Protein AF-A0A2E0TR59-F1 (afdb_monomer)

Foldseek 3Di:
DDLVLLLVLLQLLLVLLLCQLCVPPVVLDPDPVLNVLLSLQSSLQSNLVSSVVVVVLVVQLVVLVVPPPDSQLVSLLVVLLVQLVLQLVLLLLQQVDPVNVPDPCSNVVSNVRSNVSSVCSSVVRSVLVVDAQDDQPLLVVLQCLLSVLLNVLQPDFCVPRVSSLVVSNVSNSVSSSSSSSSPPPDDDDDDPVSSVVSNVSSNVSSVSSLVSLLVSLQVVSSLVSCLGGRSPSNVSSVPHDRPPPPPPPPD

Mean predicted aligned error: 6.28 Å

Structure (mmCIF, N/CA/C/O backbone):
data_AF-A0A2E0TR59-F1
#
_entry.id   AF-A0A2E0TR59-F1
#
loop_
_atom_site.group_PDB
_atom_site.id
_atom_site.type_symbol
_atom_site.label_atom_id
_atom_site.label_alt_id
_atom_site.label_comp_id
_atom_site.label_asym_id
_atom_site.label_entity_id
_atom_site.label_seq_id
_atom_site.pdbx_PDB_ins_code
_atom_site.Cartn_x
_atom_site.Cartn_y
_atom_site.Cartn_z
_atom_site.occupancy
_atom_site.B_iso_or_equiv
_atom_site.auth_seq_id
_atom_site.auth_comp_id
_atom_site.auth_asym_id
_atom_site.auth_atom_id
_atom_site.pdbx_PDB_model_num
ATOM 1 N N . MET A 1 1 ? 11.807 8.636 -14.969 1.00 63.59 1 MET A N 1
ATOM 2 C CA . MET A 1 1 ? 10.757 8.043 -14.118 1.00 63.59 1 MET A CA 1
ATOM 3 C C . MET A 1 1 ? 9.856 9.161 -13.657 1.00 63.59 1 MET A C 1
ATOM 5 O O . MET A 1 1 ? 10.360 10.106 -13.064 1.00 63.59 1 MET A O 1
ATOM 9 N N . ASP A 1 2 ? 8.587 9.073 -14.034 1.00 72.62 2 ASP A N 1
ATOM 10 C CA . ASP A 1 2 ? 7.551 10.063 -13.754 1.00 72.62 2 ASP A CA 1
ATOM 11 C C . ASP A 1 2 ? 7.018 9.865 -12.328 1.00 72.62 2 ASP A C 1
ATOM 13 O O . ASP A 1 2 ? 6.634 8.753 -11.967 1.00 72.62 2 ASP A O 1
ATOM 17 N N . LEU A 1 3 ? 7.052 10.918 -11.509 1.00 71.38 3 LEU A N 1
ATOM 18 C CA . LEU A 1 3 ? 6.545 10.890 -10.132 1.00 71.38 3 LEU A CA 1
ATOM 19 C C . LEU A 1 3 ? 5.042 11.166 -10.053 1.00 71.38 3 LEU A C 1
ATOM 21 O O . LEU A 1 3 ? 4.470 11.018 -8.986 1.00 71.38 3 LEU A O 1
ATOM 25 N N . ARG A 1 4 ? 4.369 11.493 -11.160 1.00 77.88 4 ARG A N 1
ATOM 26 C CA . ARG A 1 4 ? 2.904 11.636 -11.174 1.00 77.88 4 ARG A CA 1
ATOM 27 C C . ARG A 1 4 ? 2.182 10.326 -10.898 1.00 77.88 4 ARG A C 1
ATOM 29 O O . ARG A 1 4 ? 1.183 10.301 -10.197 1.00 77.88 4 ARG A O 1
ATOM 36 N N . ARG A 1 5 ? 2.715 9.224 -11.421 1.00 84.19 5 ARG A N 1
ATOM 37 C CA . ARG A 1 5 ? 2.124 7.884 -11.302 1.00 84.19 5 ARG A CA 1
ATOM 38 C C . ARG A 1 5 ? 1.950 7.429 -9.846 1.00 84.19 5 ARG A C 1
ATOM 40 O O . ARG A 1 5 ? 0.835 7.047 -9.504 1.00 84.19 5 ARG A O 1
ATO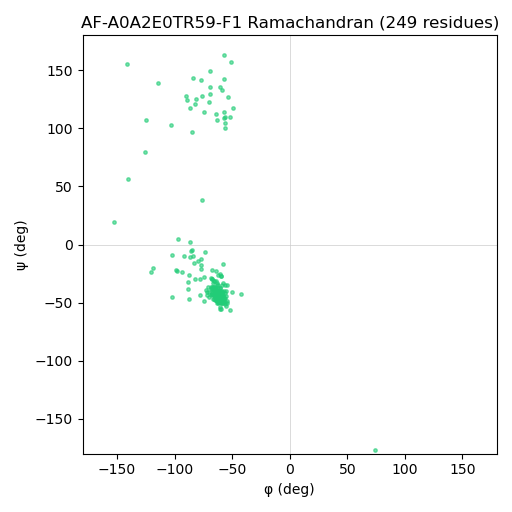M 47 N N . PRO A 1 6 ? 2.964 7.519 -8.963 1.00 85.56 6 PRO A N 1
ATOM 48 C CA . PRO A 1 6 ? 2.751 7.217 -7.551 1.00 85.56 6 PRO A CA 1
ATOM 49 C C . PRO A 1 6 ? 1.861 8.237 -6.832 1.00 85.56 6 PRO A C 1
ATOM 51 O O . PRO A 1 6 ? 1.165 7.843 -5.905 1.00 85.56 6 PRO A O 1
ATOM 54 N N . LEU A 1 7 ? 1.822 9.509 -7.256 1.00 87.31 7 LEU A N 1
ATOM 55 C CA . LEU A 1 7 ? 0.878 10.483 -6.690 1.00 87.31 7 LEU A CA 1
ATOM 56 C C . LEU A 1 7 ? -0.568 10.086 -6.998 1.00 87.31 7 LEU A C 1
ATOM 58 O O . LEU A 1 7 ? -1.393 10.083 -6.095 1.00 87.31 7 LEU A O 1
ATOM 62 N N . PHE A 1 8 ? -0.867 9.691 -8.239 1.00 89.56 8 PHE A N 1
ATOM 63 C CA . PHE A 1 8 ? -2.194 9.198 -8.610 1.00 89.56 8 PHE A CA 1
ATOM 64 C C . PHE A 1 8 ? -2.541 7.874 -7.928 1.00 89.56 8 PHE A C 1
ATOM 66 O O . PHE A 1 8 ? -3.677 7.706 -7.498 1.00 89.56 8 PHE A O 1
ATOM 73 N N . ALA A 1 9 ? -1.570 6.970 -7.758 1.00 90.88 9 ALA A N 1
ATOM 74 C CA . ALA A 1 9 ? -1.771 5.758 -6.968 1.00 90.88 9 ALA A CA 1
ATOM 75 C C . ALA A 1 9 ? -2.130 6.087 -5.515 1.00 90.88 9 ALA A C 1
ATOM 77 O O . ALA A 1 9 ? -3.116 5.569 -5.001 1.00 90.88 9 ALA A O 1
ATOM 78 N N . GLY A 1 10 ? -1.380 6.990 -4.877 1.00 91.88 10 GLY A N 1
ATOM 79 C CA . GLY A 1 10 ? -1.669 7.451 -3.522 1.00 91.88 10 GLY A CA 1
ATOM 80 C C . GLY A 1 10 ? -3.023 8.156 -3.416 1.00 91.88 10 GLY A C 1
ATOM 81 O O . GLY A 1 10 ? -3.798 7.836 -2.526 1.00 91.88 10 GLY A O 1
ATOM 82 N N . LEU A 1 11 ? -3.351 9.050 -4.353 1.00 93.00 11 LEU A N 1
ATOM 83 C CA . LEU A 1 11 ? -4.654 9.723 -4.414 1.00 93.00 11 LEU A CA 1
ATOM 84 C C . LEU A 1 11 ? -5.810 8.736 -4.594 1.00 93.00 11 LEU A C 1
ATOM 86 O O . LEU A 1 11 ? -6.823 8.862 -3.917 1.00 93.00 11 LEU A O 1
ATOM 90 N N . GLY A 1 12 ? -5.660 7.750 -5.482 1.00 92.88 12 GLY A N 1
ATOM 91 C CA . GLY A 1 12 ? -6.670 6.720 -5.709 1.00 92.88 12 GLY A CA 1
ATOM 92 C C . GLY A 1 12 ? -6.905 5.868 -4.465 1.00 92.88 12 GLY A C 1
ATOM 93 O O . GLY A 1 12 ? -8.048 5.668 -4.070 1.00 92.88 12 GLY A O 1
ATOM 94 N N . LEU A 1 13 ? -5.831 5.423 -3.804 1.00 94.06 13 LEU A N 1
ATOM 95 C CA . LEU A 1 13 ? -5.927 4.660 -2.555 1.00 94.06 13 LEU A CA 1
ATOM 96 C C . LEU A 1 13 ? -6.544 5.492 -1.424 1.00 94.06 13 LEU A C 1
ATOM 98 O O . LEU A 1 13 ? -7.422 4.993 -0.724 1.00 94.06 13 LEU A O 1
ATOM 102 N N . ALA A 1 14 ? -6.152 6.764 -1.296 1.00 95.00 14 ALA A N 1
ATOM 103 C CA . ALA A 1 14 ? -6.750 7.691 -0.341 1.00 95.00 14 ALA A CA 1
ATOM 104 C C . ALA A 1 14 ? -8.251 7.853 -0.592 1.00 95.00 14 ALA A C 1
ATOM 106 O O . ALA A 1 14 ? -9.043 7.719 0.332 1.00 95.00 14 ALA A O 1
ATOM 107 N N . ALA A 1 15 ? -8.655 8.104 -1.840 1.00 95.75 15 ALA A N 1
ATOM 108 C CA . ALA A 1 15 ? -10.058 8.279 -2.199 1.00 95.75 15 ALA A CA 1
ATOM 109 C C . ALA A 1 15 ? -10.888 7.037 -1.850 1.00 95.75 15 ALA A C 1
ATOM 111 O O . ALA A 1 15 ? -11.952 7.165 -1.252 1.00 95.75 15 ALA A O 1
ATOM 112 N N . VAL A 1 16 ? -10.382 5.841 -2.165 1.00 95.12 16 VAL A N 1
ATOM 113 C CA . VAL A 1 16 ? -11.060 4.579 -1.838 1.00 95.12 16 VAL A CA 1
ATOM 114 C C . VAL A 1 16 ? -11.172 4.391 -0.327 1.00 95.12 16 VAL A C 1
ATOM 116 O O . VAL A 1 16 ? -12.260 4.100 0.158 1.00 95.12 16 VAL A O 1
ATOM 119 N N . GLU A 1 17 ? -10.094 4.597 0.433 1.00 94.94 17 GLU A N 1
ATOM 120 C CA . GLU A 1 17 ? -10.140 4.504 1.897 1.00 94.94 17 GLU A CA 1
ATOM 121 C C . GLU A 1 17 ? -11.131 5.507 2.502 1.00 94.94 17 GLU A C 1
ATOM 123 O O . GLU A 1 17 ? -11.941 5.125 3.343 1.00 94.94 17 GLU A O 1
ATOM 128 N N . LEU A 1 18 ? -11.111 6.767 2.060 1.00 95.50 18 LEU A N 1
ATOM 129 C CA . LEU A 1 18 ? -12.037 7.792 2.544 1.00 95.50 18 LEU A CA 1
ATOM 130 C C . LEU A 1 18 ? -13.491 7.407 2.253 1.00 95.50 18 LEU A C 1
ATOM 132 O O . LEU A 1 18 ? -14.328 7.489 3.149 1.00 95.50 18 LEU A O 1
ATOM 136 N N . VAL A 1 19 ? -13.787 6.945 1.033 1.00 96.38 19 VAL A N 1
ATOM 137 C CA . VAL A 1 19 ? -15.126 6.467 0.660 1.00 96.38 19 VAL A CA 1
ATOM 138 C C . VAL A 1 19 ? -15.550 5.300 1.547 1.00 96.38 19 VAL A C 1
ATOM 140 O O . VAL A 1 19 ? -16.656 5.327 2.073 1.00 96.38 19 VAL A O 1
ATOM 143 N N . LEU A 1 20 ? -14.679 4.310 1.766 1.00 93.69 20 LEU A N 1
ATOM 144 C CA . LEU A 1 20 ? -14.987 3.158 2.617 1.00 93.69 20 LEU A CA 1
ATOM 145 C C . LEU A 1 20 ? -15.263 3.570 4.063 1.00 93.69 20 LEU A C 1
ATOM 147 O O . LEU A 1 20 ? -16.266 3.157 4.639 1.00 93.69 20 LEU A O 1
ATOM 151 N N . VAL A 1 21 ? -14.411 4.413 4.645 1.00 93.62 21 VAL A N 1
ATOM 152 C CA . VAL A 1 21 ? -14.571 4.865 6.032 1.00 93.62 21 VAL A CA 1
ATOM 153 C C . VAL A 1 21 ? -15.848 5.685 6.196 1.00 93.62 21 VAL A C 1
ATOM 155 O O . VAL A 1 21 ? -16.598 5.451 7.142 1.00 93.62 21 VAL A O 1
ATOM 158 N N . PHE A 1 22 ? -16.141 6.610 5.277 1.00 95.94 22 PHE A N 1
ATOM 159 C CA . PHE A 1 22 ? -17.363 7.409 5.362 1.00 95.94 22 PHE A CA 1
ATOM 160 C C . PHE A 1 22 ? -18.627 6.596 5.075 1.00 95.94 22 PHE A C 1
ATOM 162 O O . PHE A 1 22 ? -19.626 6.806 5.758 1.00 95.94 22 PHE A O 1
ATOM 169 N N . ALA A 1 23 ? -18.587 5.641 4.145 1.00 94.88 23 ALA A N 1
ATOM 170 C CA . ALA A 1 23 ? -19.728 4.776 3.853 1.00 94.88 23 ALA A CA 1
ATOM 171 C C . ALA A 1 23 ? -20.042 3.802 4.999 1.00 94.88 23 ALA A C 1
ATOM 173 O O . ALA A 1 23 ? -21.207 3.520 5.258 1.00 94.88 23 ALA A O 1
ATOM 174 N N . LEU A 1 24 ? -19.020 3.283 5.688 1.00 91.69 24 LEU A N 1
ATOM 175 C CA . LEU A 1 24 ? -19.196 2.267 6.734 1.00 91.69 24 LEU A CA 1
ATOM 176 C C . LEU A 1 24 ? -19.318 2.848 8.148 1.00 91.69 24 LEU A C 1
ATOM 178 O O . LEU A 1 24 ? -19.826 2.171 9.041 1.00 91.69 24 LEU A O 1
ATOM 182 N N . ALA A 1 25 ? -18.796 4.053 8.382 1.00 92.19 25 ALA A N 1
ATOM 183 C CA . ALA A 1 25 ? -18.697 4.634 9.720 1.00 92.19 25 ALA A CA 1
ATOM 184 C C . ALA A 1 25 ? -18.706 6.172 9.746 1.00 92.19 25 ALA A C 1
ATOM 186 O O . ALA A 1 25 ? -18.300 6.772 10.742 1.00 92.19 25 ALA A O 1
ATOM 187 N N . GLY A 1 26 ? -19.182 6.836 8.688 1.00 90.81 26 GLY A N 1
ATOM 188 C CA . GLY A 1 26 ? -19.256 8.299 8.633 1.00 90.81 26 GLY A CA 1
ATOM 189 C C . GLY A 1 26 ? -20.062 8.915 9.782 1.00 90.81 26 GLY A C 1
ATOM 190 O O . GLY A 1 26 ? -19.684 9.965 10.312 1.00 90.81 26 GLY A O 1
ATOM 191 N N . ASP A 1 27 ? -21.118 8.230 10.217 1.00 93.25 27 ASP A N 1
ATOM 192 C CA . ASP A 1 27 ? -22.010 8.671 11.297 1.00 93.25 27 ASP A CA 1
ATOM 193 C C . ASP A 1 27 ? -21.421 8.478 12.700 1.00 93.25 27 ASP A C 1
ATOM 195 O O . ASP A 1 27 ? -21.924 9.041 13.666 1.00 93.25 27 ASP A O 1
ATOM 199 N N . LEU A 1 28 ? -20.319 7.730 12.821 1.00 91.88 28 LEU A N 1
ATOM 200 C CA . LEU A 1 28 ? -19.612 7.538 14.090 1.00 91.88 28 LEU A CA 1
ATOM 201 C C . LEU A 1 28 ? -18.618 8.673 14.398 1.00 91.88 28 LEU A C 1
ATOM 203 O O . LEU A 1 28 ? -18.097 8.755 15.511 1.00 91.88 28 LEU A O 1
ATOM 207 N N . PHE A 1 29 ? -18.351 9.561 13.435 1.00 92.38 29 PHE A N 1
ATOM 208 C CA . PHE A 1 29 ? -17.661 10.824 13.700 1.00 92.38 29 PHE A CA 1
ATOM 209 C C . PHE A 1 29 ? -18.627 11.812 14.361 1.00 92.38 29 PHE A C 1
ATOM 211 O O . PHE A 1 29 ? -19.686 12.096 13.803 1.00 92.38 29 PHE A O 1
ATOM 218 N N . LEU A 1 30 ? -18.241 12.399 15.498 1.00 91.62 30 LEU A N 1
ATOM 219 C CA . LEU A 1 30 ? -19.122 13.295 16.257 1.00 91.62 30 LEU A CA 1
ATOM 220 C C . LEU A 1 30 ? -19.297 14.666 15.607 1.00 91.62 30 LEU A C 1
ATOM 222 O O . LEU A 1 30 ? -20.289 15.349 15.846 1.00 91.62 30 LEU A O 1
ATOM 226 N N . THR A 1 31 ? -18.298 15.117 14.849 1.00 93.12 31 THR A N 1
ATOM 227 C CA . THR A 1 31 ? -18.291 16.463 14.269 1.00 93.12 31 THR A CA 1
ATOM 228 C C . THR A 1 31 ? -17.721 16.463 12.857 1.00 93.12 31 THR A C 1
ATOM 230 O O . THR A 1 31 ? -16.878 15.636 12.498 1.00 93.12 31 THR A O 1
ATOM 233 N N . SER A 1 32 ? -18.118 17.456 12.059 1.00 93.69 32 SER A N 1
ATOM 234 C CA . SER A 1 32 ? -17.507 17.733 10.753 1.00 93.69 32 SER A CA 1
ATOM 235 C C . SER A 1 32 ? -16.001 17.998 10.868 1.00 93.69 32 SER A C 1
ATOM 237 O O . SER A 1 32 ? -15.234 17.600 9.993 1.00 93.69 32 SER A O 1
ATOM 239 N N . THR A 1 33 ? -15.557 18.595 11.975 1.00 93.56 33 THR A N 1
ATOM 240 C CA . THR A 1 33 ? -14.142 18.839 12.273 1.00 93.56 33 THR A CA 1
ATOM 241 C C . THR A 1 33 ? -13.336 17.543 12.372 1.00 93.56 33 THR A C 1
ATOM 243 O O . THR A 1 33 ? -12.230 17.473 11.839 1.00 93.56 33 THR A O 1
ATOM 246 N N . GLU A 1 34 ? -13.863 16.499 13.017 1.00 92.31 34 GLU A N 1
ATOM 247 C CA . GLU A 1 34 ? -13.184 15.196 13.085 1.00 92.31 34 GLU A CA 1
ATOM 248 C C . GLU A 1 34 ? -13.068 14.543 11.703 1.00 92.31 34 GLU A C 1
ATOM 250 O O . GLU A 1 34 ? -11.997 14.042 11.351 1.00 92.31 34 GLU A O 1
ATOM 255 N N . ARG A 1 35 ? -14.133 14.624 10.892 1.00 93.75 35 ARG A N 1
ATOM 256 C CA . ARG A 1 35 ? -14.139 14.128 9.506 1.00 93.75 35 ARG A CA 1
ATOM 257 C C . ARG A 1 35 ? -13.060 14.820 8.671 1.00 93.75 35 ARG A C 1
ATOM 259 O O . ARG A 1 35 ? -12.269 14.155 8.008 1.00 93.75 35 ARG A O 1
ATOM 266 N N . TRP A 1 36 ? -12.973 16.149 8.756 1.00 94.75 36 TRP A N 1
ATOM 267 C CA . TRP A 1 36 ? -11.954 16.921 8.043 1.00 94.75 36 TRP A CA 1
ATOM 268 C C . TRP A 1 36 ? -10.537 16.626 8.524 1.00 94.75 36 TRP A C 1
ATOM 270 O O . TRP A 1 36 ? -9.641 16.480 7.698 1.00 94.75 36 TRP A O 1
ATOM 280 N N . ARG A 1 37 ? -10.319 16.474 9.835 1.00 92.62 37 ARG A N 1
ATOM 281 C CA . ARG A 1 37 ? -9.012 16.060 10.369 1.00 92.62 37 ARG A CA 1
ATOM 282 C C . ARG A 1 37 ? -8.586 14.703 9.814 1.00 92.62 37 ARG A C 1
ATOM 284 O O . ARG A 1 37 ? -7.423 14.548 9.457 1.00 92.62 37 ARG A O 1
ATOM 291 N N . PHE A 1 38 ? -9.516 13.754 9.693 1.00 94.19 38 PHE A N 1
ATOM 292 C CA . PHE A 1 38 ? -9.237 12.462 9.068 1.00 94.19 38 PHE A CA 1
ATOM 293 C C . PHE A 1 38 ? -8.849 12.598 7.593 1.00 94.19 38 PHE A C 1
ATOM 295 O O . PHE A 1 38 ? -7.798 12.090 7.202 1.00 94.19 38 PHE A O 1
ATOM 302 N N . VAL A 1 39 ? -9.618 13.347 6.797 1.00 95.44 39 VAL A N 1
ATOM 303 C CA . VAL A 1 39 ? -9.297 13.611 5.380 1.00 95.44 39 VAL A CA 1
ATOM 304 C C . VAL A 1 39 ? -7.911 14.242 5.233 1.00 95.44 39 VAL A C 1
ATOM 306 O O . VAL A 1 39 ? -7.087 13.760 4.454 1.00 95.44 39 VAL A O 1
ATOM 309 N N . LEU A 1 40 ? -7.635 15.287 6.016 1.00 94.00 40 LEU A N 1
ATOM 310 C CA . LEU A 1 40 ? -6.374 16.028 5.977 1.00 94.00 40 LEU A CA 1
ATOM 311 C C . LEU A 1 40 ? -5.176 15.210 6.469 1.00 94.00 40 LEU A C 1
ATOM 313 O O . LEU A 1 40 ? -4.053 15.541 6.110 1.00 94.00 40 LEU A O 1
ATOM 317 N N . ALA A 1 41 ? -5.385 14.156 7.259 1.00 92.56 41 ALA A N 1
ATOM 318 C CA . ALA A 1 41 ? -4.321 13.244 7.674 1.00 92.56 41 ALA A CA 1
ATOM 319 C C . ALA A 1 41 ? -4.110 12.100 6.667 1.00 92.56 41 ALA A C 1
ATOM 321 O O . ALA A 1 41 ? -2.976 11.819 6.276 1.00 92.56 41 ALA A O 1
ATOM 322 N N . SER A 1 42 ? -5.194 11.454 6.225 1.00 91.94 42 SER A N 1
ATOM 323 C CA . SER A 1 42 ? -5.146 10.269 5.358 1.00 91.94 42 SER A CA 1
ATOM 324 C C . SER A 1 42 ? -4.640 10.602 3.952 1.00 91.94 42 SER A C 1
ATOM 326 O O . SER A 1 42 ? -3.771 9.905 3.422 1.00 91.94 42 SER A O 1
ATOM 328 N N . LEU A 1 43 ? -5.102 11.709 3.363 1.00 94.00 43 LEU A N 1
ATOM 329 C CA . LEU A 1 43 ? -4.730 12.094 2.003 1.00 94.00 43 LEU A CA 1
ATOM 330 C C . LEU A 1 43 ? -3.211 12.312 1.824 1.00 94.00 43 LEU A C 1
ATOM 332 O O . LEU A 1 43 ? -2.615 11.635 0.980 1.00 94.00 43 LEU A O 1
ATOM 336 N N . PRO A 1 44 ? -2.532 13.179 2.605 1.00 92.62 44 PRO A N 1
ATOM 337 C CA . PRO A 1 44 ? -1.087 13.347 2.470 1.00 92.62 44 PRO A CA 1
ATOM 338 C C . PRO A 1 44 ? -0.306 12.099 2.898 1.00 92.62 44 PRO A C 1
ATOM 340 O O . PRO A 1 44 ? 0.745 11.828 2.314 1.00 92.62 44 PRO A O 1
ATOM 343 N N . PHE A 1 45 ? -0.827 11.301 3.839 1.00 93.69 45 PHE A N 1
ATOM 344 C CA . PHE A 1 45 ? -0.218 10.028 4.220 1.00 93.69 45 PHE A CA 1
ATOM 345 C C . PHE A 1 45 ? -0.138 9.063 3.027 1.00 93.69 45 PHE A C 1
ATOM 347 O O . PHE A 1 45 ? 0.954 8.602 2.696 1.00 93.69 45 PHE A O 1
ATOM 354 N N . TRP A 1 46 ? -1.250 8.796 2.337 1.00 92.12 46 TRP A N 1
ATOM 355 C CA . TRP A 1 46 ? -1.280 7.873 1.195 1.00 92.12 46 TRP A CA 1
ATOM 356 C C . TRP A 1 46 ? -0.451 8.367 0.010 1.00 92.12 46 TRP A C 1
ATOM 358 O O . TRP A 1 46 ? 0.294 7.590 -0.595 1.00 92.12 46 TRP A O 1
ATOM 368 N N . ILE A 1 47 ? -0.546 9.662 -0.304 1.00 91.06 47 ILE A N 1
ATOM 369 C CA . ILE A 1 47 ? 0.262 10.299 -1.351 1.00 91.06 47 ILE A CA 1
ATOM 370 C C . ILE A 1 47 ? 1.749 10.140 -1.033 1.00 91.06 47 ILE A C 1
ATOM 372 O O . ILE A 1 47 ? 2.526 9.689 -1.878 1.00 91.06 47 ILE A O 1
ATOM 376 N N . GLY A 1 48 ? 2.143 10.488 0.192 1.00 89.38 48 GLY A N 1
ATOM 377 C CA . GLY A 1 48 ? 3.520 10.396 0.643 1.00 89.38 48 GLY A CA 1
ATOM 378 C C . GLY A 1 48 ? 4.030 8.958 0.672 1.00 89.38 48 GLY A C 1
ATOM 379 O O . GLY A 1 48 ? 5.122 8.684 0.178 1.00 89.38 48 GLY A O 1
ATOM 380 N N . PHE A 1 49 ? 3.221 8.016 1.159 1.00 90.62 49 PHE A N 1
ATOM 381 C CA . PHE A 1 49 ? 3.567 6.598 1.223 1.00 90.62 49 PHE A CA 1
ATOM 382 C C . PHE A 1 49 ? 3.806 6.002 -0.171 1.00 90.62 49 PHE A C 1
ATOM 384 O O . PHE A 1 49 ? 4.851 5.395 -0.416 1.00 90.62 49 PHE A O 1
ATOM 391 N N . ALA A 1 50 ? 2.892 6.238 -1.119 1.00 89.50 50 ALA A N 1
ATOM 392 C CA . ALA A 1 50 ? 3.049 5.781 -2.499 1.00 89.50 50 ALA A CA 1
ATOM 393 C C . ALA A 1 50 ? 4.262 6.436 -3.186 1.00 89.50 50 ALA A C 1
ATOM 395 O O . ALA A 1 50 ? 5.015 5.765 -3.901 1.00 89.50 50 ALA A O 1
ATOM 396 N N . ALA A 1 51 ? 4.498 7.729 -2.937 1.00 87.94 51 ALA A N 1
ATOM 397 C CA . ALA A 1 51 ? 5.665 8.443 -3.447 1.00 87.94 51 ALA A CA 1
ATOM 398 C C . ALA A 1 51 ? 6.983 7.875 -2.898 1.00 87.94 51 ALA A C 1
ATOM 400 O O . ALA A 1 51 ? 7.923 7.688 -3.673 1.00 87.94 51 ALA A O 1
ATOM 401 N N . LEU A 1 52 ? 7.055 7.556 -1.602 1.00 87.19 52 LEU A N 1
ATOM 402 C CA . LEU A 1 52 ? 8.231 6.951 -0.969 1.00 87.19 52 LEU A CA 1
ATOM 403 C C . LEU A 1 52 ? 8.495 5.536 -1.488 1.00 87.19 52 LEU A C 1
ATOM 405 O O . LEU A 1 52 ? 9.625 5.239 -1.885 1.00 87.19 52 LEU A O 1
ATOM 409 N N . ALA A 1 53 ? 7.462 4.692 -1.562 1.00 87.44 53 ALA A N 1
ATOM 410 C CA . ALA A 1 53 ? 7.570 3.344 -2.119 1.00 87.44 53 ALA A CA 1
ATOM 411 C C . ALA A 1 53 ? 8.129 3.384 -3.550 1.00 87.44 53 ALA A C 1
ATOM 413 O O . ALA A 1 53 ? 9.067 2.665 -3.901 1.00 87.44 53 ALA A O 1
ATOM 414 N N . TRP A 1 54 ? 7.625 4.305 -4.369 1.00 85.62 54 TRP A N 1
ATOM 415 C CA . TRP A 1 54 ? 8.119 4.492 -5.726 1.00 85.62 54 TRP A CA 1
ATOM 416 C C . TRP A 1 54 ? 9.526 5.087 -5.787 1.00 85.62 54 TRP A C 1
ATOM 418 O O . TRP A 1 54 ? 10.345 4.653 -6.598 1.00 85.62 54 TRP A O 1
ATOM 428 N N . ALA A 1 55 ? 9.843 6.068 -4.939 1.00 84.56 55 ALA A N 1
ATOM 429 C CA . ALA A 1 55 ? 11.168 6.676 -4.872 1.00 84.56 55 ALA A CA 1
ATOM 430 C C . ALA A 1 55 ? 12.242 5.644 -4.505 1.00 84.56 55 ALA A C 1
ATOM 432 O O . ALA A 1 55 ? 13.338 5.681 -5.076 1.00 84.56 55 ALA A O 1
ATOM 433 N N . PHE A 1 56 ? 11.916 4.699 -3.621 1.00 86.00 56 PHE A N 1
ATOM 434 C CA . PHE A 1 56 ? 12.765 3.562 -3.287 1.00 86.00 56 PHE A CA 1
ATOM 435 C C . PHE A 1 56 ? 13.044 2.691 -4.522 1.00 86.00 56 PHE A C 1
ATOM 437 O O . PHE A 1 56 ? 14.202 2.555 -4.927 1.00 86.00 56 PHE A O 1
ATOM 444 N N . VAL A 1 57 ? 11.997 2.206 -5.204 1.00 85.56 57 VAL A N 1
ATOM 445 C CA . VAL A 1 57 ? 12.128 1.379 -6.423 1.00 85.56 57 VAL A CA 1
ATOM 446 C C . VAL A 1 57 ? 12.906 2.118 -7.521 1.00 85.56 57 VAL A C 1
ATOM 448 O O . VAL A 1 57 ? 13.811 1.564 -8.147 1.00 85.56 57 VAL A O 1
ATOM 451 N N . ALA A 1 58 ? 12.610 3.402 -7.724 1.00 83.31 58 ALA A N 1
ATOM 452 C CA . ALA A 1 58 ? 13.263 4.248 -8.716 1.00 83.31 58 ALA A CA 1
ATOM 453 C C . ALA A 1 58 ? 14.741 4.531 -8.407 1.00 83.31 58 ALA A C 1
ATOM 455 O O . ALA A 1 58 ? 15.537 4.802 -9.313 1.00 83.31 58 ALA A O 1
ATOM 456 N N . SER A 1 59 ? 15.121 4.548 -7.131 1.00 83.94 59 SER A N 1
ATOM 457 C CA . SER A 1 59 ? 16.511 4.731 -6.706 1.00 83.94 59 SER A CA 1
ATOM 458 C C . SER A 1 59 ? 17.298 3.436 -6.863 1.00 83.94 59 SER A C 1
ATOM 460 O O . SER A 1 59 ? 18.380 3.468 -7.449 1.00 83.94 59 SER A O 1
ATOM 462 N N . ALA A 1 60 ? 16.713 2.300 -6.471 1.00 85.25 60 ALA A N 1
ATOM 463 C CA . ALA A 1 60 ? 17.284 0.980 -6.714 1.00 85.25 60 ALA A CA 1
ATOM 464 C C . ALA A 1 60 ? 17.524 0.736 -8.214 1.00 85.25 60 ALA A C 1
ATOM 466 O O . ALA A 1 60 ? 18.631 0.375 -8.611 1.00 85.25 60 ALA A O 1
ATOM 467 N N . ASP A 1 61 ? 16.539 1.038 -9.070 1.00 84.69 61 ASP A N 1
ATOM 468 C CA . ASP A 1 61 ? 16.700 0.917 -10.524 1.00 84.69 61 ASP A CA 1
ATOM 469 C C . ASP A 1 61 ? 17.876 1.754 -11.049 1.00 84.69 61 ASP A C 1
ATOM 471 O O . ASP A 1 61 ? 18.701 1.277 -11.827 1.00 84.69 61 ASP A O 1
ATOM 475 N N . ARG A 1 62 ? 17.993 3.011 -10.602 1.00 84.94 62 ARG A N 1
ATOM 476 C CA . ARG A 1 62 ? 19.095 3.894 -11.012 1.00 84.94 62 ARG A CA 1
ATOM 477 C C . ARG A 1 62 ? 20.461 3.352 -10.604 1.00 84.94 62 ARG A C 1
ATOM 479 O O . ARG A 1 62 ? 21.401 3.474 -11.387 1.00 84.94 62 ARG A O 1
ATOM 486 N N . ILE A 1 63 ? 20.575 2.779 -9.409 1.00 87.38 63 ILE A N 1
ATOM 487 C CA . ILE A 1 63 ? 21.817 2.163 -8.933 1.00 87.38 63 ILE A CA 1
ATOM 488 C C . ILE A 1 63 ? 22.161 0.955 -9.809 1.00 87.38 63 ILE A C 1
ATOM 490 O O . ILE A 1 63 ? 23.282 0.872 -10.311 1.00 87.38 63 ILE A O 1
ATOM 494 N N . PHE A 1 64 ? 21.197 0.070 -10.076 1.00 88.62 64 PHE A N 1
ATOM 495 C CA . PHE A 1 64 ? 21.443 -1.117 -10.895 1.00 88.62 64 PHE A CA 1
ATOM 496 C C . PHE A 1 64 ? 21.764 -0.785 -12.348 1.00 88.62 64 PHE A C 1
ATOM 498 O O . PHE A 1 64 ? 22.680 -1.384 -12.897 1.00 88.62 64 PHE A O 1
ATOM 505 N N . ARG A 1 65 ? 21.114 0.211 -12.965 1.00 86.75 65 ARG A N 1
ATOM 506 C CA . ARG A 1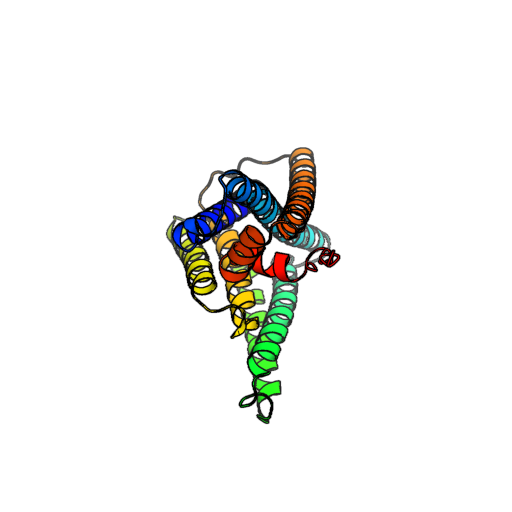 65 ? 21.473 0.656 -14.327 1.00 86.75 65 ARG A CA 1
ATOM 507 C C . ARG A 1 65 ? 22.916 1.144 -14.450 1.00 86.75 65 ARG A C 1
ATOM 509 O O . ARG A 1 65 ? 23.462 1.096 -15.541 1.00 86.75 65 ARG A O 1
ATOM 516 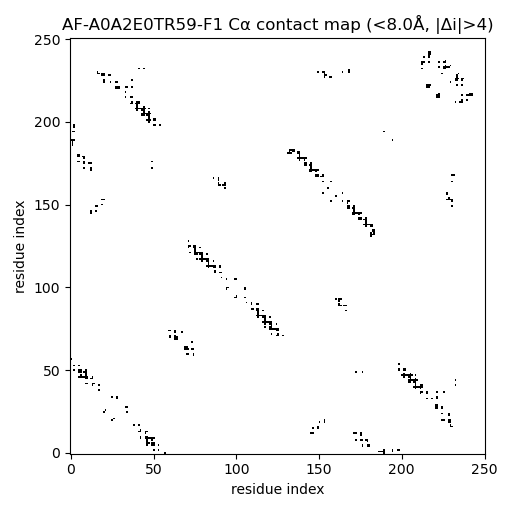N N . ARG A 1 66 ? 23.514 1.641 -13.363 1.00 88.25 66 ARG A N 1
ATOM 517 C CA . ARG A 1 66 ? 24.908 2.111 -13.350 1.00 88.25 66 ARG A CA 1
ATOM 518 C C . ARG A 1 66 ? 25.918 1.005 -13.061 1.00 88.25 66 ARG A C 1
ATOM 520 O O . ARG A 1 66 ? 27.078 1.168 -13.406 1.00 88.25 66 ARG A O 1
ATOM 527 N N . ARG A 1 67 ? 25.506 -0.055 -12.360 1.00 88.94 67 ARG A N 1
ATOM 528 C CA . ARG A 1 67 ? 26.426 -1.038 -11.762 1.00 88.94 67 ARG A CA 1
ATOM 529 C C . ARG A 1 67 ? 26.264 -2.464 -12.285 1.00 88.94 67 ARG A C 1
ATOM 531 O O . ARG A 1 67 ? 27.171 -3.261 -12.101 1.00 88.94 67 ARG A O 1
ATOM 538 N N . ALA A 1 68 ? 25.124 -2.812 -12.880 1.00 88.69 68 ALA A N 1
ATOM 539 C CA . ALA A 1 68 ? 24.803 -4.183 -13.265 1.00 88.69 68 ALA A CA 1
ATOM 540 C C . ALA A 1 68 ? 24.711 -4.341 -14.787 1.00 88.69 68 ALA A C 1
ATOM 542 O O . ALA A 1 68 ? 24.081 -3.529 -15.461 1.00 88.69 68 ALA A O 1
ATOM 543 N N . SER A 1 69 ? 25.247 -5.451 -15.303 1.00 87.94 69 SER A N 1
ATOM 544 C CA . SER A 1 69 ? 25.123 -5.861 -16.711 1.00 87.94 69 SER A CA 1
ATOM 545 C C . SER A 1 69 ? 23.670 -6.135 -17.126 1.00 87.94 69 SER A C 1
ATOM 547 O O . SER A 1 69 ? 23.270 -5.851 -18.252 1.00 87.94 69 SER A O 1
ATOM 549 N N . HIS A 1 70 ? 22.845 -6.633 -16.197 1.00 89.25 70 HIS A N 1
ATOM 550 C CA . HIS A 1 70 ? 21.417 -6.897 -16.405 1.00 89.25 70 HIS A CA 1
ATOM 551 C C . HIS A 1 70 ? 20.556 -6.200 -15.336 1.00 89.25 70 HIS A C 1
ATOM 553 O O . HIS A 1 70 ? 20.104 -6.842 -14.379 1.00 89.25 70 HIS A O 1
ATOM 559 N N . PRO A 1 71 ? 20.297 -4.887 -15.472 1.00 86.88 71 PRO A N 1
ATOM 560 C CA . PRO A 1 71 ? 19.686 -4.085 -14.414 1.00 86.88 71 PRO A CA 1
ATOM 561 C C . PRO A 1 71 ? 18.235 -4.467 -14.103 1.00 86.88 71 PRO A C 1
ATOM 563 O O . PRO A 1 71 ? 17.828 -4.406 -12.944 1.00 86.88 71 PRO A O 1
ATOM 566 N N . SER A 1 72 ? 17.452 -4.900 -15.098 1.00 87.25 72 SER A N 1
ATOM 567 C CA . SER A 1 72 ? 16.070 -5.355 -14.885 1.00 87.25 72 SER A CA 1
ATOM 568 C C . SER A 1 72 ? 16.022 -6.626 -14.037 1.00 87.25 72 SER A C 1
ATOM 570 O O . SER A 1 72 ? 15.265 -6.684 -13.071 1.00 87.25 72 SER A O 1
ATOM 572 N N . ARG A 1 73 ? 16.889 -7.605 -14.327 1.00 88.81 73 ARG A N 1
ATOM 573 C CA . ARG A 1 73 ? 17.017 -8.844 -13.542 1.00 88.81 73 ARG A CA 1
ATOM 574 C C . ARG A 1 73 ? 17.519 -8.572 -12.124 1.00 88.81 73 ARG A C 1
ATOM 576 O O . ARG A 1 73 ? 17.000 -9.167 -11.186 1.00 88.81 73 ARG A O 1
ATOM 583 N N . ALA A 1 74 ? 18.492 -7.674 -11.959 1.00 89.44 74 ALA A N 1
ATOM 584 C CA . ALA A 1 74 ? 19.002 -7.291 -10.641 1.00 89.44 74 ALA A CA 1
ATOM 585 C C . ALA A 1 74 ? 17.916 -6.626 -9.779 1.00 89.44 74 ALA A C 1
ATOM 587 O O . ALA A 1 74 ? 17.715 -7.021 -8.631 1.00 89.44 74 ALA A O 1
ATOM 588 N N . LEU A 1 75 ? 17.154 -5.690 -10.357 1.00 88.31 75 LEU A N 1
ATOM 589 C CA . LEU A 1 75 ? 16.010 -5.075 -9.684 1.00 88.31 75 LEU A CA 1
ATOM 590 C C . LEU A 1 75 ? 14.934 -6.112 -9.340 1.00 88.31 75 LEU A C 1
ATOM 592 O O . LEU A 1 75 ? 14.436 -6.114 -8.220 1.00 88.31 75 LEU A O 1
ATOM 596 N N . GLY A 1 76 ? 14.608 -7.009 -10.277 1.00 87.75 76 GLY A N 1
ATOM 597 C CA . GLY A 1 76 ? 13.661 -8.099 -10.045 1.00 87.75 76 GLY A CA 1
ATOM 598 C C . GLY A 1 76 ? 14.066 -8.971 -8.858 1.00 87.75 76 GLY A C 1
ATOM 599 O O . GLY A 1 76 ? 13.243 -9.209 -7.984 1.00 87.75 76 GLY A O 1
ATOM 600 N N . ARG A 1 77 ? 15.341 -9.370 -8.767 1.00 90.94 77 ARG A N 1
ATOM 601 C CA . ARG A 1 77 ? 15.869 -10.147 -7.631 1.00 90.94 77 ARG A CA 1
ATOM 602 C C . ARG A 1 77 ? 15.759 -9.395 -6.304 1.00 90.94 77 ARG A C 1
ATOM 604 O O . ARG A 1 77 ? 15.361 -9.997 -5.315 1.00 90.94 77 ARG A O 1
ATOM 611 N N . LEU A 1 78 ? 16.076 -8.096 -6.279 1.00 91.56 78 LEU A N 1
ATOM 612 C CA . LEU A 1 78 ? 15.938 -7.282 -5.066 1.00 91.56 78 LEU A CA 1
ATOM 613 C C . LEU A 1 78 ? 14.476 -7.213 -4.607 1.00 91.56 78 LEU A C 1
ATOM 615 O O . LEU A 1 78 ? 14.186 -7.449 -3.439 1.00 91.56 78 LEU A O 1
ATOM 619 N N . LEU A 1 79 ? 13.556 -6.905 -5.525 1.00 89.69 79 LEU A N 1
ATOM 620 C CA . LEU A 1 79 ? 12.128 -6.841 -5.210 1.00 89.69 79 LEU A CA 1
ATOM 621 C C . LEU A 1 79 ? 11.581 -8.214 -4.810 1.00 89.69 79 LEU A C 1
ATOM 623 O O . LEU A 1 79 ? 10.764 -8.294 -3.899 1.00 89.69 79 LEU A O 1
ATOM 627 N N . GLY A 1 80 ? 12.070 -9.285 -5.439 1.00 90.00 80 GLY A N 1
ATOM 628 C CA . GLY A 1 80 ? 11.764 -10.661 -5.070 1.00 90.00 80 GLY A CA 1
ATOM 629 C C . GLY A 1 80 ? 12.198 -10.989 -3.648 1.00 90.00 80 GLY A C 1
ATOM 630 O O . GLY A 1 80 ? 11.395 -11.503 -2.880 1.00 90.00 80 GLY A O 1
ATOM 631 N N . LEU A 1 81 ? 13.422 -10.625 -3.260 1.00 93.44 81 LEU A N 1
ATOM 632 C CA . LEU A 1 81 ? 13.906 -10.802 -1.889 1.00 93.44 81 LEU A CA 1
ATOM 633 C C . LEU A 1 81 ? 13.016 -10.061 -0.882 1.00 93.44 81 LEU A C 1
ATOM 635 O O . LEU A 1 81 ? 12.571 -10.653 0.097 1.00 93.44 81 LEU A O 1
ATOM 639 N N . ILE A 1 82 ? 12.719 -8.783 -1.143 1.00 91.62 82 ILE A N 1
ATOM 640 C CA . ILE A 1 82 ? 11.869 -7.959 -0.270 1.00 91.62 82 ILE A CA 1
ATOM 641 C C . ILE A 1 82 ? 10.472 -8.577 -0.140 1.00 91.62 82 ILE A C 1
ATOM 643 O O . ILE A 1 82 ? 9.958 -8.704 0.970 1.00 91.62 82 ILE A O 1
ATOM 647 N N . ALA A 1 83 ? 9.872 -8.994 -1.257 1.00 89.25 83 ALA A N 1
ATOM 648 C CA . ALA A 1 83 ? 8.561 -9.628 -1.262 1.00 89.25 83 ALA A CA 1
ATOM 649 C C . ALA A 1 83 ? 8.566 -10.973 -0.527 1.00 89.25 83 ALA A C 1
ATOM 651 O O . ALA A 1 83 ? 7.649 -11.237 0.242 1.00 89.25 83 ALA A O 1
ATOM 652 N N . GLY A 1 84 ? 9.603 -11.793 -0.711 1.00 90.25 84 GLY A N 1
ATOM 653 C CA . GLY A 1 84 ? 9.756 -13.062 -0.005 1.00 90.25 84 GLY A CA 1
ATOM 654 C C . GLY A 1 84 ? 9.844 -12.874 1.505 1.00 90.25 84 GLY A C 1
ATOM 655 O O . GLY A 1 84 ? 9.117 -13.533 2.240 1.00 90.25 84 GLY A O 1
ATOM 656 N N . VAL A 1 85 ? 10.660 -11.923 1.972 1.00 92.25 85 VAL A N 1
ATOM 657 C CA . VAL A 1 85 ? 10.752 -11.586 3.402 1.00 92.25 85 VAL A CA 1
ATOM 658 C C . VAL A 1 85 ? 9.404 -11.094 3.930 1.00 92.25 85 VAL A C 1
ATOM 660 O O . VAL A 1 85 ? 8.929 -11.599 4.944 1.00 92.25 85 VAL A O 1
ATOM 663 N N . ALA A 1 86 ? 8.757 -10.154 3.235 1.00 88.88 86 ALA A N 1
ATOM 664 C CA . ALA A 1 86 ? 7.466 -9.614 3.655 1.00 88.88 86 ALA A CA 1
ATOM 665 C C . ALA A 1 86 ? 6.388 -10.706 3.738 1.00 88.88 86 ALA A C 1
ATOM 667 O O . ALA A 1 86 ? 5.725 -10.846 4.762 1.00 88.88 86 ALA A O 1
ATOM 668 N N . VAL A 1 87 ? 6.245 -11.525 2.693 1.00 89.25 87 VAL A N 1
ATOM 669 C CA . VAL A 1 87 ? 5.281 -12.632 2.657 1.00 89.25 87 VAL A CA 1
ATOM 670 C C . VAL A 1 87 ? 5.625 -13.706 3.688 1.00 89.25 87 VAL A C 1
ATOM 672 O O . VAL A 1 87 ? 4.716 -14.242 4.312 1.00 89.25 87 VAL A O 1
ATOM 675 N N . GLY A 1 88 ? 6.907 -13.985 3.929 1.00 89.00 88 GLY A N 1
ATOM 676 C CA . GLY A 1 88 ? 7.351 -14.908 4.973 1.00 89.00 88 GLY A CA 1
ATOM 677 C C . GLY A 1 88 ? 6.946 -14.446 6.371 1.00 89.00 88 GLY A C 1
ATOM 678 O O . GLY A 1 88 ? 6.371 -15.225 7.126 1.00 89.00 88 GLY A O 1
ATOM 679 N N . VAL A 1 89 ? 7.150 -13.164 6.695 1.00 88.75 89 VAL A N 1
ATOM 680 C CA . VAL A 1 89 ? 6.678 -12.574 7.961 1.00 88.75 89 VAL A CA 1
ATOM 681 C C . VAL A 1 89 ? 5.158 -12.703 8.079 1.00 88.75 89 VAL A C 1
ATOM 683 O O . VAL A 1 89 ? 4.657 -13.135 9.115 1.00 88.75 89 VAL A O 1
ATOM 686 N N . LEU A 1 90 ? 4.415 -12.405 7.009 1.00 86.12 90 LEU A N 1
ATOM 687 C CA . LEU A 1 90 ? 2.954 -12.514 7.009 1.00 86.12 90 LEU A CA 1
ATOM 688 C C . LEU A 1 90 ? 2.466 -13.956 7.171 1.00 86.12 90 LEU A C 1
ATOM 690 O O . LEU A 1 90 ? 1.568 -14.204 7.973 1.00 86.12 90 LEU A O 1
ATOM 694 N N . ALA A 1 91 ? 3.066 -14.910 6.462 1.00 86.62 91 ALA A N 1
ATOM 695 C CA . ALA A 1 91 ? 2.746 -16.329 6.578 1.00 86.62 91 ALA A CA 1
ATOM 696 C C . ALA A 1 91 ? 3.090 -16.863 7.979 1.00 86.62 91 ALA A C 1
ATOM 698 O O . ALA A 1 91 ? 2.318 -17.624 8.569 1.00 86.62 91 ALA A O 1
ATOM 699 N N . TRP A 1 92 ? 4.206 -16.417 8.561 1.00 88.12 92 TRP A N 1
ATOM 700 C CA . TRP A 1 92 ? 4.577 -16.751 9.934 1.00 88.12 92 TRP A CA 1
ATOM 701 C C . TRP A 1 92 ? 3.555 -16.235 10.948 1.00 88.12 92 TRP A C 1
ATOM 703 O O . TRP A 1 92 ? 3.125 -16.976 11.836 1.00 88.12 92 TRP A O 1
ATOM 713 N N . SER A 1 93 ? 3.131 -14.978 10.799 1.00 85.88 93 SER A N 1
ATOM 714 C CA . SER A 1 93 ? 2.098 -14.376 11.641 1.00 85.88 93 SER A CA 1
ATOM 715 C C . SER A 1 93 ? 0.737 -15.051 11.456 1.00 85.88 93 SER A C 1
ATOM 717 O O . SER A 1 93 ? 0.040 -15.288 12.439 1.00 85.88 93 SER A O 1
ATOM 719 N N . ALA A 1 94 ? 0.364 -15.420 10.227 1.00 83.44 94 ALA A N 1
ATOM 720 C CA . ALA A 1 94 ? -0.889 -16.118 9.934 1.00 83.44 94 ALA A CA 1
ATOM 721 C C . ALA A 1 94 ? -0.936 -17.528 10.548 1.00 83.44 94 ALA A C 1
ATOM 723 O O . ALA A 1 94 ? -1.992 -17.999 10.967 1.00 83.44 94 ALA A O 1
ATOM 724 N N . THR A 1 95 ? 0.217 -18.187 10.661 1.00 85.62 95 THR A N 1
ATOM 725 C CA . THR A 1 95 ? 0.340 -19.520 11.270 1.00 85.62 95 THR A CA 1
ATOM 726 C C . THR A 1 95 ? 0.533 -19.490 12.791 1.00 85.62 95 THR A C 1
ATOM 728 O O . THR A 1 95 ? 0.643 -20.543 13.410 1.00 85.62 95 THR A O 1
ATOM 731 N N . ALA A 1 96 ? 0.528 -18.316 13.435 1.00 81.38 96 ALA A N 1
ATOM 732 C CA . ALA A 1 96 ? 0.706 -18.193 14.887 1.00 81.38 96 ALA A CA 1
ATOM 733 C C . ALA A 1 96 ? -0.519 -18.633 15.724 1.00 81.38 96 ALA A C 1
ATOM 735 O O . ALA A 1 96 ? -0.443 -18.684 16.953 1.00 81.38 96 ALA A O 1
ATOM 736 N N . GLY A 1 97 ? -1.655 -18.947 15.090 1.00 78.94 97 GLY A N 1
ATOM 737 C CA . GLY A 1 97 ? -2.863 -19.415 15.776 1.00 78.94 97 GLY A CA 1
ATOM 738 C C . GLY A 1 97 ? -2.714 -20.820 16.373 1.00 78.94 97 GLY A C 1
ATOM 739 O O . GLY A 1 97 ? -2.030 -21.663 15.802 1.00 78.94 97 GLY A O 1
ATOM 740 N N . ARG A 1 98 ? -3.417 -21.101 17.486 1.00 75.12 98 ARG A N 1
ATOM 741 C CA . ARG A 1 98 ? -3.324 -22.360 18.269 1.00 75.12 98 ARG A CA 1
ATOM 742 C C . ARG A 1 98 ? -3.263 -23.646 17.432 1.00 75.12 98 ARG A C 1
ATOM 744 O O . ARG A 1 98 ? -2.480 -24.520 17.749 1.00 75.12 98 ARG A O 1
ATOM 751 N N . ARG A 1 99 ? -4.069 -23.764 16.371 1.00 79.69 99 ARG A N 1
ATOM 752 C CA . ARG A 1 99 ? -4.142 -24.991 15.551 1.00 79.69 99 ARG A CA 1
ATOM 753 C C . ARG A 1 99 ? -2.981 -25.165 14.570 1.00 79.69 99 ARG A C 1
ATOM 755 O O . ARG A 1 99 ? -2.659 -26.289 14.216 1.00 79.69 99 ARG A O 1
ATOM 762 N N . LEU A 1 100 ? -2.402 -24.065 14.092 1.00 81.19 100 LEU A N 1
ATOM 763 C CA . LEU A 1 100 ? -1.319 -24.085 13.103 1.00 81.19 100 LEU A CA 1
ATOM 764 C C . LEU A 1 100 ? 0.052 -23.923 13.756 1.00 81.19 100 LEU A C 1
ATOM 766 O O . LEU A 1 100 ? 1.048 -24.329 13.168 1.00 81.19 100 LEU A O 1
ATOM 770 N N . ARG A 1 101 ? 0.097 -23.358 14.969 1.00 85.31 101 ARG A N 1
ATOM 771 C CA . ARG A 1 101 ? 1.327 -23.076 15.707 1.00 85.31 101 ARG A CA 1
ATOM 772 C C . ARG A 1 101 ? 2.170 -24.328 15.930 1.00 85.31 101 ARG A C 1
ATOM 774 O O . ARG A 1 101 ? 3.384 -24.229 15.776 1.00 85.31 101 ARG A O 1
ATOM 781 N N . ASP A 1 102 ? 1.513 -25.444 16.235 1.00 87.38 102 ASP A N 1
ATOM 782 C CA . ASP A 1 102 ? 2.142 -26.718 16.602 1.00 87.38 102 ASP A CA 1
ATOM 783 C C . ASP A 1 102 ? 2.248 -27.689 15.410 1.00 87.38 102 ASP A C 1
ATOM 785 O O . ASP A 1 102 ? 2.667 -28.835 15.559 1.00 87.38 102 ASP A O 1
ATOM 789 N N . ALA A 1 103 ? 1.864 -27.251 14.207 1.00 88.88 103 ALA A N 1
ATOM 790 C CA . ALA A 1 103 ? 1.978 -28.075 13.013 1.00 88.88 103 ALA A CA 1
ATOM 791 C C . ALA A 1 103 ? 3.456 -28.248 12.624 1.00 88.88 103 ALA A C 1
ATOM 793 O O . ALA A 1 103 ? 4.144 -27.271 12.329 1.00 88.88 103 ALA A O 1
ATOM 794 N N . SER A 1 104 ? 3.928 -29.494 12.541 1.00 91.56 104 SER A N 1
ATOM 795 C CA . SER A 1 104 ? 5.319 -29.819 12.177 1.00 91.56 104 SER A CA 1
ATOM 796 C C . SER A 1 104 ? 5.728 -29.319 10.784 1.00 91.56 104 SER A C 1
ATOM 798 O O . SER A 1 104 ? 6.899 -29.058 10.534 1.00 91.56 104 SER A O 1
ATOM 800 N N . TRP A 1 105 ? 4.766 -29.133 9.876 1.00 91.50 105 TRP A N 1
ATOM 801 C CA . TRP A 1 105 ? 4.994 -28.614 8.524 1.00 91.50 105 TRP A CA 1
ATOM 802 C C . TRP A 1 105 ? 5.012 -27.078 8.440 1.00 91.50 105 TRP A C 1
ATOM 804 O O . TRP A 1 105 ? 5.294 -26.531 7.372 1.00 91.50 105 TRP A O 1
ATOM 814 N N . ARG A 1 106 ? 4.707 -26.364 9.533 1.00 89.12 106 ARG A N 1
ATOM 815 C CA . ARG A 1 106 ? 4.506 -24.905 9.545 1.00 89.12 106 ARG A CA 1
ATOM 816 C C . ARG A 1 106 ? 5.688 -24.138 8.962 1.00 89.12 106 ARG A C 1
ATOM 818 O O . ARG A 1 106 ? 5.494 -23.278 8.107 1.00 89.12 106 ARG A O 1
ATOM 825 N N . GLU A 1 107 ? 6.896 -24.437 9.426 1.00 88.88 107 GLU A N 1
ATOM 826 C CA . GLU A 1 107 ? 8.121 -23.755 8.996 1.00 88.88 107 GLU A CA 1
ATOM 827 C C . GLU A 1 107 ? 8.354 -23.944 7.496 1.00 88.88 107 GLU A C 1
ATOM 829 O O . GLU A 1 107 ? 8.564 -22.970 6.770 1.00 88.88 107 GLU A O 1
ATOM 834 N N . LEU A 1 108 ? 8.204 -25.183 7.016 1.00 90.88 108 LEU A N 1
ATOM 835 C CA . LEU A 1 108 ? 8.326 -25.521 5.600 1.00 90.88 108 LEU A CA 1
ATOM 836 C C . LEU A 1 108 ? 7.279 -24.802 4.747 1.00 90.88 108 LEU A C 1
ATOM 838 O O . LEU A 1 108 ? 7.616 -24.296 3.679 1.00 90.88 108 LEU A O 1
ATOM 842 N N . ALA A 1 109 ? 6.031 -24.692 5.210 1.00 86.75 109 ALA A N 1
ATOM 843 C CA . ALA A 1 109 ? 5.006 -23.949 4.483 1.00 86.75 109 ALA A CA 1
ATOM 844 C C . ALA A 1 109 ? 5.289 -22.444 4.441 1.00 86.75 109 ALA A C 1
ATOM 846 O O . ALA A 1 109 ? 5.148 -21.833 3.383 1.00 86.75 109 ALA A O 1
ATOM 847 N N . VAL A 1 110 ? 5.722 -21.839 5.551 1.00 89.12 110 VAL A N 1
ATOM 848 C CA . VAL A 1 110 ? 6.076 -20.410 5.589 1.00 89.12 110 VAL A CA 1
ATOM 849 C C . VAL A 1 110 ? 7.228 -20.115 4.631 1.00 89.12 110 VAL A C 1
ATOM 851 O O . VAL A 1 110 ? 7.133 -19.194 3.817 1.00 89.12 110 VAL A O 1
ATOM 854 N N . VAL A 1 111 ? 8.289 -20.924 4.682 1.00 89.12 111 VAL A N 1
ATOM 855 C CA . VAL A 1 111 ? 9.442 -20.802 3.781 1.00 89.12 111 VAL A CA 1
ATOM 856 C C . VAL A 1 111 ? 9.021 -21.042 2.330 1.00 89.12 111 VAL A C 1
ATOM 858 O O . VAL A 1 111 ? 9.382 -20.260 1.452 1.00 89.12 111 VAL A O 1
ATOM 861 N N . GLY A 1 112 ? 8.204 -22.064 2.071 1.00 87.25 112 GLY A N 1
ATOM 862 C CA . GLY A 1 112 ? 7.695 -22.378 0.738 1.00 87.25 112 GLY A CA 1
ATOM 863 C C . GLY A 1 112 ? 6.916 -21.216 0.120 1.00 87.25 112 GLY A C 1
ATOM 864 O O . GLY A 1 112 ? 7.219 -20.793 -0.995 1.00 87.25 112 GLY A O 1
ATOM 865 N N . VAL A 1 113 ? 5.969 -20.634 0.861 1.00 88.31 113 VAL A N 1
ATOM 866 C CA . VAL A 1 113 ? 5.177 -19.482 0.397 1.00 88.31 113 VAL A CA 1
ATOM 867 C C . VAL A 1 113 ? 6.067 -18.252 0.165 1.00 88.31 113 VAL A C 1
ATOM 869 O O . VAL A 1 113 ? 5.914 -17.569 -0.851 1.00 88.31 113 VAL A O 1
ATOM 872 N N . ALA A 1 114 ? 7.036 -17.993 1.048 1.00 88.88 114 ALA A N 1
ATOM 873 C CA . ALA A 1 114 ? 7.998 -16.902 0.889 1.00 88.88 114 ALA A CA 1
ATOM 874 C C . ALA A 1 114 ? 8.850 -17.053 -0.385 1.00 88.88 114 ALA A C 1
ATOM 876 O O . ALA A 1 114 ? 9.019 -16.091 -1.139 1.00 88.88 114 ALA A O 1
ATOM 877 N N . ILE A 1 115 ? 9.348 -18.264 -0.662 1.00 90.50 115 ILE A N 1
ATOM 878 C CA . ILE A 1 115 ? 10.124 -18.570 -1.871 1.00 90.50 115 ILE A CA 1
ATOM 879 C C . ILE A 1 115 ? 9.265 -18.378 -3.121 1.00 90.50 115 ILE A C 1
ATOM 881 O O . ILE A 1 115 ? 9.701 -17.713 -4.060 1.00 90.50 115 ILE A O 1
ATOM 885 N N . VAL A 1 116 ? 8.038 -18.908 -3.139 1.00 92.25 116 VAL A N 1
ATOM 886 C CA . VAL A 1 116 ? 7.125 -18.756 -4.284 1.00 92.25 116 VAL A CA 1
ATOM 887 C C . VAL A 1 116 ? 6.862 -17.276 -4.567 1.00 92.25 116 VAL A C 1
ATOM 889 O O . VAL A 1 116 ? 7.014 -16.839 -5.709 1.00 92.25 116 VAL A O 1
ATOM 892 N N . ALA A 1 117 ? 6.562 -16.477 -3.541 1.00 87.75 117 ALA A N 1
ATOM 893 C CA . ALA A 1 117 ? 6.372 -15.036 -3.693 1.00 87.75 117 ALA A CA 1
ATOM 894 C C . ALA A 1 117 ? 7.624 -14.337 -4.251 1.00 87.75 117 ALA A C 1
ATOM 896 O O . ALA A 1 117 ? 7.527 -13.537 -5.188 1.00 87.75 117 ALA A O 1
ATOM 897 N N . ALA A 1 118 ? 8.807 -14.676 -3.730 1.00 89.56 118 ALA A N 1
ATOM 898 C CA . ALA A 1 118 ? 10.069 -14.123 -4.208 1.00 89.56 118 ALA A CA 1
ATOM 899 C C . ALA A 1 118 ? 10.326 -14.450 -5.684 1.00 89.56 118 ALA A C 1
ATOM 901 O O . ALA A 1 118 ? 10.725 -13.574 -6.460 1.00 89.56 118 ALA A O 1
ATOM 902 N N . LEU A 1 119 ? 10.073 -15.695 -6.094 1.00 90.75 119 LEU A N 1
ATOM 903 C CA . LEU A 1 119 ? 10.246 -16.151 -7.472 1.00 90.75 119 LEU A CA 1
ATOM 904 C C . LEU A 1 119 ? 9.272 -15.454 -8.423 1.00 90.75 119 LEU A C 1
ATOM 906 O O . LEU A 1 119 ? 9.705 -14.941 -9.460 1.00 90.75 119 LEU A O 1
ATOM 910 N N . VAL A 1 120 ? 7.991 -15.373 -8.052 1.00 90.75 120 VAL A N 1
ATOM 911 C CA . VAL A 1 120 ? 6.962 -14.679 -8.838 1.00 90.75 120 VAL A CA 1
ATOM 912 C C . VAL A 1 120 ? 7.373 -13.229 -9.073 1.00 90.75 120 VAL A C 1
ATOM 914 O O . VAL A 1 120 ? 7.443 -12.789 -10.220 1.00 90.75 120 VAL A O 1
ATOM 917 N N . VAL A 1 121 ? 7.742 -12.496 -8.021 1.00 88.62 121 VAL A N 1
ATOM 918 C CA . VAL A 1 121 ? 8.120 -11.077 -8.128 1.00 88.62 121 VAL A CA 1
ATOM 919 C C . VAL A 1 121 ? 9.423 -10.896 -8.913 1.00 88.62 121 VAL A C 1
ATOM 921 O O . VAL A 1 121 ? 9.526 -9.976 -9.728 1.00 88.62 121 VAL A O 1
ATOM 924 N N . THR A 1 122 ? 10.386 -11.811 -8.759 1.00 89.56 122 THR A N 1
ATOM 925 C CA . THR A 1 122 ? 11.648 -11.793 -9.520 1.00 89.56 122 THR A CA 1
ATOM 926 C C . THR A 1 122 ? 11.421 -11.871 -11.028 1.00 89.56 122 THR A C 1
ATOM 928 O O . THR A 1 122 ? 12.174 -11.265 -11.794 1.00 89.56 122 THR A O 1
ATOM 931 N N . LYS A 1 123 ? 10.394 -12.605 -11.471 1.00 89.94 123 LYS A N 1
ATOM 932 C CA . LYS A 1 123 ? 10.030 -12.738 -12.891 1.00 89.94 123 LYS A CA 1
ATOM 933 C C . LYS A 1 123 ? 9.073 -11.642 -13.354 1.00 89.94 123 LYS A C 1
ATOM 935 O O . LYS A 1 123 ? 9.229 -11.125 -14.460 1.00 89.94 123 LYS A O 1
ATOM 940 N N . LEU A 1 124 ? 8.126 -11.256 -12.503 1.00 86.19 124 LEU A N 1
ATOM 941 C CA . LEU A 1 124 ? 7.074 -10.301 -12.831 1.00 86.19 124 LEU A CA 1
ATOM 942 C C . LEU A 1 124 ? 7.598 -8.865 -12.949 1.00 86.19 124 LEU A C 1
ATOM 944 O O . LEU A 1 124 ? 7.207 -8.147 -13.866 1.00 86.19 124 LEU A O 1
ATOM 948 N N . ALA A 1 125 ? 8.502 -8.438 -12.062 1.00 85.25 125 ALA A N 1
ATOM 949 C CA . ALA A 1 125 ? 8.996 -7.061 -12.056 1.00 85.25 125 ALA A CA 1
ATOM 950 C C . ALA A 1 125 ? 9.761 -6.668 -13.342 1.00 85.25 125 ALA A C 1
ATOM 952 O O . ALA A 1 125 ? 9.473 -5.598 -13.888 1.00 85.25 125 ALA A O 1
ATOM 953 N N . PRO A 1 126 ? 10.683 -7.493 -13.885 1.00 84.81 126 PRO A N 1
ATOM 954 C CA . PRO A 1 126 ? 11.281 -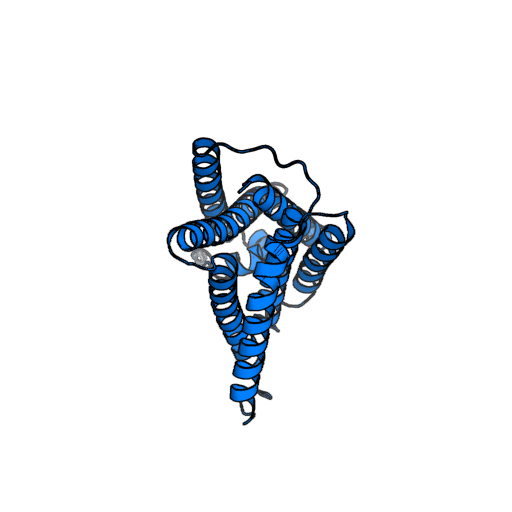7.240 -15.196 1.00 84.81 126 PRO A CA 1
ATOM 955 C C . PRO A 1 126 ? 10.238 -7.204 -16.317 1.00 84.81 126 PRO A C 1
ATOM 957 O O . PRO A 1 126 ? 10.248 -6.284 -17.129 1.00 84.81 126 PRO A O 1
ATOM 960 N N . TRP A 1 127 ? 9.300 -8.157 -16.324 1.00 86.81 127 TRP A N 1
ATOM 961 C CA . TRP A 1 127 ? 8.257 -8.230 -17.347 1.00 86.81 127 TRP A CA 1
ATOM 962 C C . TRP A 1 127 ? 7.380 -6.970 -17.372 1.00 86.81 127 TRP A C 1
ATOM 964 O O . TRP A 1 127 ? 7.191 -6.376 -18.429 1.00 86.81 127 TRP A O 1
ATOM 974 N N . LEU A 1 128 ? 6.911 -6.503 -16.210 1.00 84.44 128 LEU A N 1
ATOM 975 C CA . LEU A 1 128 ? 6.106 -5.279 -16.092 1.00 84.44 128 LEU A CA 1
ATOM 976 C C . LEU A 1 128 ? 6.864 -4.025 -16.531 1.00 84.44 128 LEU A C 1
ATOM 978 O O . LEU A 1 128 ? 6.269 -3.081 -17.046 1.00 84.44 128 LEU A O 1
ATOM 982 N N . ARG A 1 129 ? 8.171 -3.988 -16.281 1.00 79.81 129 ARG A N 1
ATOM 983 C CA . ARG A 1 129 ? 9.022 -2.849 -16.619 1.00 79.81 129 ARG A CA 1
ATOM 984 C C . ARG A 1 129 ? 9.255 -2.727 -18.118 1.00 79.81 129 ARG A C 1
ATOM 986 O O . ARG A 1 129 ? 9.252 -1.610 -18.630 1.00 79.81 129 ARG A O 1
ATOM 993 N N . ASP A 1 130 ? 9.519 -3.850 -18.774 1.00 82.06 130 ASP A N 1
ATOM 994 C CA . ASP A 1 130 ? 9.880 -3.877 -20.192 1.00 82.06 130 ASP A CA 1
ATOM 995 C C . ASP A 1 130 ? 8.626 -3.846 -21.087 1.00 82.06 130 ASP A C 1
ATOM 997 O O . ASP A 1 130 ? 8.696 -3.505 -22.270 1.00 82.06 130 ASP A O 1
ATOM 1001 N N . ARG A 1 131 ? 7.450 -4.128 -20.509 1.00 81.44 131 ARG A N 1
ATOM 1002 C CA . ARG A 1 131 ? 6.154 -4.006 -21.173 1.00 81.44 131 ARG A CA 1
ATOM 1003 C C . ARG A 1 131 ? 5.799 -2.541 -21.431 1.00 81.44 131 ARG A C 1
ATOM 1005 O O . ARG A 1 131 ? 5.817 -1.699 -20.535 1.00 81.44 131 ARG A O 1
ATOM 1012 N N . ARG A 1 132 ? 5.416 -2.244 -22.674 1.00 79.12 132 ARG A N 1
ATOM 1013 C CA . ARG A 1 132 ? 4.798 -0.960 -23.021 1.00 79.12 132 ARG A CA 1
ATOM 1014 C C . ARG A 1 132 ? 3.331 -0.962 -22.571 1.00 79.12 132 ARG A C 1
ATOM 1016 O O . ARG A 1 132 ? 2.677 -1.997 -22.707 1.00 79.12 132 ARG A O 1
ATOM 1023 N N . PRO A 1 133 ? 2.804 0.164 -22.065 1.00 78.44 133 PRO A N 1
ATOM 1024 C CA . PRO A 1 133 ? 1.390 0.270 -21.735 1.00 78.44 133 PRO A CA 1
ATOM 1025 C C . PRO A 1 133 ? 0.571 0.140 -23.026 1.00 78.44 133 PRO A C 1
ATOM 1027 O O . PRO A 1 133 ? 0.664 0.988 -23.911 1.00 78.44 133 PRO A O 1
ATOM 1030 N N . VAL A 1 134 ? -0.188 -0.951 -23.154 1.00 75.25 134 VAL A N 1
ATOM 1031 C CA . VAL A 1 134 ? -1.077 -1.214 -24.296 1.00 75.25 134 VAL A CA 1
ATOM 1032 C C . VAL A 1 134 ? -2.478 -1.467 -23.750 1.00 75.25 134 VAL A C 1
ATOM 1034 O O . VAL A 1 134 ? -2.741 -2.512 -23.152 1.00 75.25 134 VAL A O 1
ATOM 1037 N N . GLY A 1 135 ? -3.366 -0.493 -23.955 1.00 86.00 135 GLY A N 1
ATOM 1038 C CA . GLY A 1 135 ? -4.762 -0.550 -23.528 1.00 86.00 135 GLY A CA 1
ATOM 1039 C C . GLY A 1 135 ? -4.984 -0.373 -22.021 1.00 86.00 135 GLY A C 1
ATOM 1040 O O . GLY A 1 135 ? -4.061 -0.133 -21.243 1.00 86.00 135 GLY A O 1
ATOM 1041 N N . TRP A 1 136 ? -6.252 -0.483 -21.623 1.00 90.56 136 TRP A N 1
ATOM 1042 C CA . TRP A 1 136 ? -6.715 -0.202 -20.260 1.00 90.56 136 TRP A CA 1
ATOM 1043 C C . TRP A 1 136 ? -6.983 -1.443 -19.408 1.00 90.56 136 TRP A C 1
ATOM 1045 O O . TRP A 1 136 ? -7.173 -1.305 -18.204 1.00 90.56 136 TRP A O 1
ATOM 1055 N N . TRP A 1 137 ? -6.961 -2.648 -19.985 1.00 92.50 137 TRP A N 1
ATOM 1056 C CA . TRP A 1 137 ? -7.375 -3.864 -19.277 1.00 92.50 137 TRP A CA 1
ATOM 1057 C C . TRP A 1 137 ? -6.502 -4.166 -18.049 1.00 92.50 137 TRP A C 1
ATOM 1059 O O . TRP A 1 137 ? -7.032 -4.415 -16.973 1.00 92.50 137 TRP A O 1
ATOM 1069 N N . LEU A 1 138 ? -5.171 -4.102 -18.177 1.00 90.81 138 LEU A N 1
ATOM 1070 C CA . LEU A 1 138 ? -4.248 -4.410 -17.080 1.00 90.81 138 LEU A CA 1
ATOM 1071 C C . LEU A 1 138 ? -4.296 -3.334 -15.983 1.00 90.81 138 LEU A C 1
ATOM 1073 O O . LEU A 1 138 ? -4.384 -3.704 -14.809 1.00 90.81 138 LEU A O 1
ATOM 1077 N N . PRO A 1 139 ? -4.291 -2.026 -16.321 1.00 91.44 139 PRO A N 1
ATOM 1078 C CA . PRO A 1 139 ? -4.569 -0.967 -15.358 1.00 91.44 139 PRO A CA 1
ATOM 1079 C C . PRO A 1 139 ? -5.892 -1.148 -14.621 1.00 91.44 139 PRO A C 1
ATOM 1081 O O . PRO A 1 139 ? -5.906 -1.088 -13.397 1.00 91.44 139 PRO A O 1
ATOM 1084 N N . ALA A 1 140 ? -6.979 -1.415 -15.349 1.00 92.56 140 ALA A N 1
ATOM 1085 C CA . ALA A 1 140 ? -8.307 -1.591 -14.773 1.00 92.56 140 ALA A CA 1
ATOM 1086 C C . ALA A 1 140 ? -8.365 -2.819 -13.859 1.00 92.56 140 ALA A C 1
ATOM 1088 O O . ALA A 1 140 ? -8.801 -2.705 -12.720 1.00 92.56 140 ALA A O 1
ATOM 1089 N N . ALA A 1 141 ? -7.847 -3.967 -14.304 1.00 93.50 141 ALA A N 1
ATOM 1090 C CA . ALA A 1 141 ? -7.785 -5.181 -13.495 1.00 93.50 141 ALA A CA 1
ATOM 1091 C C . ALA A 1 141 ? -6.953 -4.969 -12.221 1.00 93.50 141 ALA A C 1
ATOM 1093 O O . ALA A 1 141 ? -7.371 -5.357 -11.134 1.00 93.50 141 ALA A O 1
ATOM 1094 N N . SER A 1 142 ? -5.808 -4.292 -12.327 1.00 93.19 142 SER A N 1
ATOM 1095 C CA . SER A 1 142 ? -4.959 -3.993 -11.167 1.00 93.19 142 SER A CA 1
ATOM 1096 C C . SER A 1 142 ? -5.628 -2.995 -10.212 1.00 93.19 142 SER A C 1
ATOM 1098 O O . SER A 1 142 ? -5.554 -3.159 -8.998 1.00 93.19 142 SER A O 1
ATOM 1100 N N . ALA A 1 143 ? -6.334 -1.990 -10.735 1.00 93.38 143 ALA A N 1
ATOM 1101 C CA . ALA A 1 143 ? -7.112 -1.061 -9.921 1.00 93.38 143 ALA A CA 1
ATOM 1102 C C . ALA A 1 143 ? -8.269 -1.771 -9.200 1.00 93.38 143 ALA A C 1
ATOM 1104 O O . ALA A 1 143 ? -8.474 -1.536 -8.013 1.00 93.38 143 ALA A O 1
ATOM 1105 N N . LEU A 1 144 ? -8.971 -2.690 -9.873 1.00 95.69 144 LEU A N 1
ATOM 1106 C CA . LEU A 1 144 ? -10.022 -3.512 -9.268 1.00 95.69 144 LEU A CA 1
ATOM 1107 C C . LEU A 1 144 ? -9.477 -4.405 -8.154 1.00 95.69 144 LEU A C 1
ATOM 1109 O O . LEU A 1 144 ? -10.090 -4.485 -7.095 1.00 95.69 144 LEU A O 1
ATOM 1113 N N . VAL A 1 145 ? -8.306 -5.021 -8.347 1.00 95.12 145 VAL A N 1
ATOM 1114 C CA . VAL A 1 145 ? -7.624 -5.773 -7.281 1.00 95.12 145 VAL A CA 1
ATOM 1115 C C . VAL A 1 145 ? -7.290 -4.859 -6.102 1.00 95.12 145 VAL A C 1
ATOM 1117 O O . VAL A 1 145 ? -7.498 -5.253 -4.957 1.00 95.12 145 VAL A O 1
ATOM 1120 N N . ALA A 1 146 ? -6.819 -3.634 -6.357 1.00 94.25 146 ALA A N 1
ATOM 1121 C CA . ALA A 1 146 ? -6.504 -2.690 -5.291 1.00 94.25 146 ALA A CA 1
ATOM 1122 C C . ALA A 1 146 ? -7.742 -2.280 -4.484 1.00 94.25 146 ALA A C 1
ATOM 1124 O O . ALA A 1 146 ? -7.723 -2.340 -3.256 1.00 94.25 146 ALA A O 1
ATOM 1125 N N . VAL A 1 147 ? -8.827 -1.919 -5.172 1.00 94.69 147 VAL A N 1
ATOM 1126 C CA . VAL A 1 147 ? -10.109 -1.570 -4.549 1.00 94.69 147 VAL A CA 1
ATOM 1127 C C . VAL A 1 147 ? -10.673 -2.764 -3.785 1.00 94.69 147 VAL A C 1
ATOM 1129 O O . VAL A 1 147 ? -11.004 -2.628 -2.613 1.00 94.69 147 VAL A O 1
ATOM 1132 N N . GLY A 1 148 ? -10.726 -3.941 -4.411 1.00 91.69 148 GLY A N 1
ATOM 1133 C CA . GLY A 1 148 ? -11.226 -5.165 -3.790 1.00 91.69 148 GLY A CA 1
ATOM 1134 C C . GLY A 1 148 ? -10.446 -5.534 -2.531 1.00 91.69 148 GLY A C 1
ATOM 1135 O O . GLY A 1 148 ? -11.051 -5.859 -1.514 1.00 91.69 148 GLY A O 1
ATOM 1136 N N . ALA A 1 149 ? -9.117 -5.402 -2.554 1.00 92.62 149 ALA A N 1
ATOM 1137 C CA . ALA A 1 149 ? -8.289 -5.636 -1.378 1.00 92.62 149 ALA A CA 1
ATOM 1138 C C . ALA A 1 149 ? -8.626 -4.670 -0.230 1.00 92.62 149 ALA A C 1
ATOM 1140 O O . ALA A 1 149 ? -8.754 -5.124 0.903 1.00 92.62 149 ALA A O 1
ATOM 1141 N N . LEU A 1 150 ? -8.825 -3.374 -0.505 1.00 92.06 150 LEU A N 1
ATOM 1142 C CA . LEU A 1 150 ? -9.230 -2.396 0.517 1.00 92.06 150 LEU A CA 1
ATOM 1143 C C . LEU A 1 150 ? -10.655 -2.634 1.037 1.00 92.06 150 LEU A C 1
ATOM 1145 O O . LEU A 1 150 ? -10.893 -2.486 2.231 1.00 92.06 150 LEU A O 1
ATOM 1149 N N . VAL A 1 151 ? -11.590 -3.029 0.169 1.00 92.06 151 VAL A N 1
ATOM 1150 C CA . VAL A 1 151 ? -12.971 -3.370 0.554 1.00 92.06 151 VAL A CA 1
ATOM 1151 C C . VAL A 1 151 ? -12.973 -4.571 1.497 1.00 92.06 151 VAL A C 1
ATOM 1153 O O . VAL A 1 151 ? -13.556 -4.507 2.579 1.00 92.06 151 VAL A O 1
ATOM 1156 N N . VAL A 1 152 ? -12.287 -5.655 1.121 1.00 89.25 152 VAL A N 1
ATOM 1157 C CA . VAL A 1 152 ? -12.154 -6.839 1.981 1.00 89.25 152 VAL A CA 1
ATOM 1158 C C . VAL A 1 152 ? -11.490 -6.444 3.301 1.00 89.25 152 VAL A C 1
ATOM 1160 O O . VAL A 1 152 ? -11.998 -6.790 4.363 1.00 89.25 152 VAL A O 1
ATOM 1163 N N . ASP A 1 153 ? -10.428 -5.640 3.258 1.00 88.25 153 ASP A N 1
ATOM 1164 C CA . ASP A 1 153 ? -9.718 -5.178 4.453 1.00 88.25 153 ASP A CA 1
ATOM 1165 C C . ASP A 1 153 ? -10.606 -4.360 5.405 1.00 88.25 153 ASP A C 1
ATOM 1167 O O . ASP A 1 153 ? -10.503 -4.534 6.613 1.00 88.25 153 ASP A O 1
ATOM 1171 N N . ALA A 1 154 ? -11.514 -3.529 4.885 1.00 86.06 154 ALA A N 1
ATOM 1172 C CA . ALA A 1 154 ? -12.444 -2.726 5.686 1.00 86.06 154 ALA A CA 1
ATOM 1173 C C . ALA A 1 154 ? -13.640 -3.524 6.253 1.00 86.06 154 ALA A C 1
ATOM 1175 O O . ALA A 1 154 ? -14.329 -3.055 7.165 1.00 86.06 154 ALA A O 1
ATOM 1176 N N . THR A 1 155 ? -13.920 -4.711 5.702 1.00 85.62 155 THR A N 1
ATOM 1177 C CA . THR A 1 155 ? -15.041 -5.576 6.127 1.00 85.62 155 THR A CA 1
ATOM 1178 C C . THR A 1 155 ? -14.627 -6.686 7.091 1.00 85.62 155 THR A C 1
ATOM 1180 O O . THR A 1 155 ? -15.462 -7.180 7.851 1.00 85.62 155 THR A O 1
ATOM 1183 N N . VAL A 1 156 ? -13.350 -7.070 7.099 1.00 81.62 156 VAL A N 1
ATOM 1184 C CA . VAL A 1 156 ? -12.808 -8.059 8.037 1.00 81.62 156 VAL A CA 1
ATOM 1185 C C . VAL A 1 156 ? -12.435 -7.374 9.358 1.00 81.62 156 VAL A C 1
ATOM 1187 O O . VAL A 1 156 ? -11.966 -6.242 9.387 1.00 81.62 156 VAL A O 1
ATOM 1190 N N . LEU A 1 157 ? -12.652 -8.055 10.486 1.00 70.50 157 LEU A N 1
ATOM 1191 C CA . LEU A 1 157 ? -12.298 -7.527 11.806 1.00 70.50 157 LEU A CA 1
ATOM 1192 C C . LEU A 1 157 ? -10.779 -7.583 12.035 1.00 70.50 157 LEU A C 1
ATOM 1194 O O . LEU A 1 157 ? -10.226 -8.671 12.237 1.00 70.50 157 LEU A O 1
ATOM 1198 N N . LEU A 1 158 ? -10.138 -6.411 12.134 1.00 69.88 158 LEU A N 1
ATOM 1199 C CA . LEU A 1 158 ? -8.683 -6.252 12.303 1.00 69.88 158 LEU A CA 1
ATOM 1200 C C . LEU A 1 158 ? -8.094 -7.103 13.431 1.00 69.88 158 LEU A C 1
ATOM 120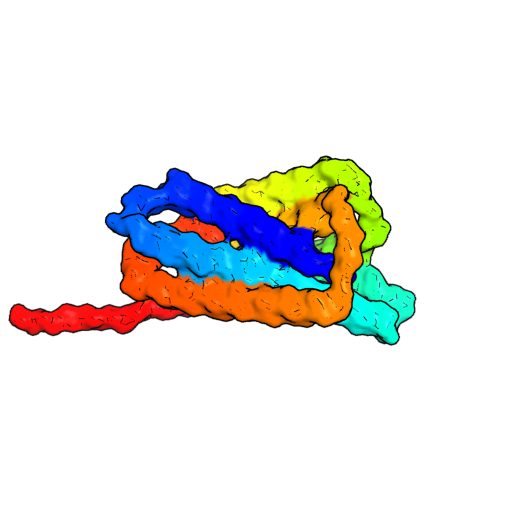2 O O . LEU A 1 158 ? -7.038 -7.722 13.278 1.00 69.88 158 LEU A O 1
ATOM 1206 N N . ARG A 1 159 ? -8.813 -7.183 14.553 1.00 68.38 159 ARG A N 1
ATOM 1207 C CA . ARG A 1 159 ? -8.402 -7.933 15.748 1.00 68.38 159 ARG A CA 1
ATOM 1208 C C . ARG A 1 159 ? -8.242 -9.439 15.522 1.00 68.38 159 ARG A C 1
ATOM 1210 O O . ARG A 1 159 ? -7.514 -10.078 16.274 1.00 68.38 159 ARG A O 1
ATOM 1217 N N . LEU A 1 160 ? -8.941 -10.016 14.541 1.00 69.81 160 LEU A N 1
ATOM 1218 C CA . LEU A 1 160 ? -8.946 -11.464 14.322 1.00 69.81 160 LEU A CA 1
ATOM 1219 C C . LEU A 1 160 ? -7.815 -11.915 13.392 1.00 69.81 160 LEU A C 1
ATOM 1221 O O . LEU A 1 160 ? -7.285 -13.009 13.576 1.00 69.81 160 LEU A O 1
ATOM 1225 N N . TYR A 1 161 ? -7.424 -11.082 12.420 1.00 79.12 161 TYR A N 1
ATOM 1226 C CA . TYR A 1 161 ? -6.516 -11.497 11.345 1.00 79.12 161 TYR A CA 1
ATOM 1227 C C . TYR A 1 161 ? -5.481 -10.426 10.950 1.00 79.12 161 TYR A C 1
ATOM 1229 O O . TYR A 1 161 ? -5.370 -10.089 9.769 1.00 79.12 161 TYR A O 1
ATOM 1237 N N . PRO A 1 162 ? -4.659 -9.905 11.881 1.00 78.62 162 PRO A N 1
ATOM 123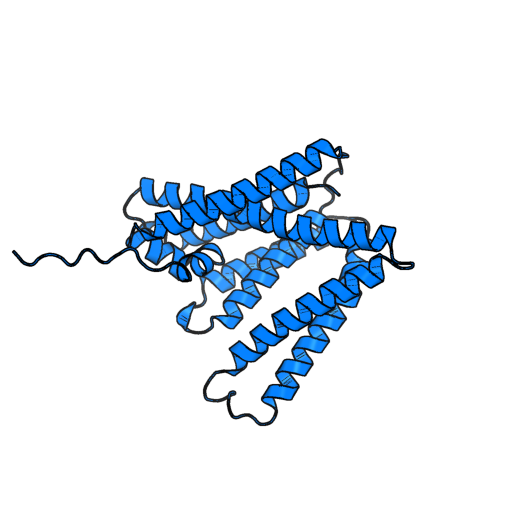8 C CA . PRO A 1 162 ? -3.743 -8.790 11.604 1.00 78.62 162 PRO A CA 1
ATOM 1239 C C . PRO A 1 162 ? -2.800 -9.042 10.413 1.00 78.62 162 PRO A C 1
ATOM 1241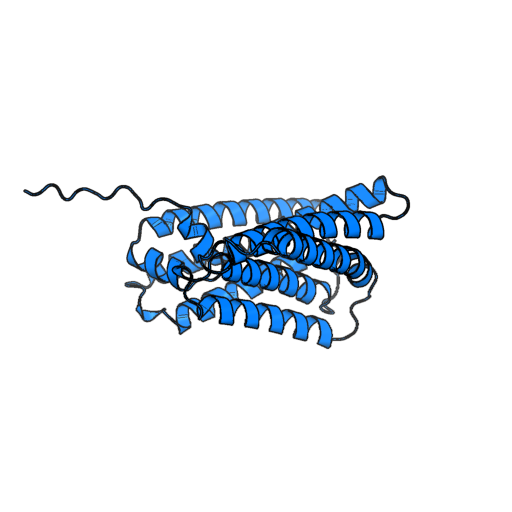 O O . PRO A 1 162 ? -2.515 -8.128 9.643 1.00 78.62 162 PRO A O 1
ATOM 1244 N N . ALA A 1 163 ? -2.356 -10.287 10.210 1.00 81.44 163 ALA A N 1
ATOM 1245 C CA . ALA A 1 163 ? -1.520 -10.668 9.068 1.00 81.44 163 ALA A CA 1
ATOM 1246 C C . ALA A 1 163 ? -2.260 -10.574 7.720 1.00 81.44 163 ALA A C 1
ATOM 1248 O O . ALA A 1 163 ? -1.694 -10.095 6.739 1.00 81.44 163 ALA A O 1
ATOM 1249 N N . VAL A 1 164 ? -3.531 -10.986 7.672 1.00 82.56 164 VAL A N 1
ATOM 1250 C CA . VAL A 1 164 ? -4.367 -10.884 6.462 1.00 82.56 164 VAL A CA 1
ATOM 1251 C C . VAL A 1 164 ? -4.530 -9.422 6.075 1.00 82.56 164 VAL A C 1
ATOM 1253 O O . VAL A 1 164 ? -4.368 -9.064 4.914 1.00 82.56 164 VAL A O 1
ATOM 1256 N N . HIS A 1 165 ? -4.748 -8.564 7.064 1.00 84.94 165 HIS A N 1
ATOM 1257 C CA . HIS A 1 165 ? -4.926 -7.144 6.834 1.00 84.94 165 HIS A CA 1
ATOM 1258 C C . HIS A 1 165 ? -3.670 -6.467 6.253 1.00 84.94 165 HIS A C 1
ATOM 1260 O O . HIS A 1 165 ? -3.748 -5.666 5.319 1.00 84.94 165 HIS A O 1
ATOM 1266 N N . TRP A 1 166 ? -2.477 -6.826 6.736 1.00 86.19 166 TRP A N 1
ATOM 1267 C CA . TRP A 1 166 ? -1.230 -6.365 6.116 1.00 86.19 166 TRP A CA 1
ATOM 1268 C C . TRP A 1 166 ? -1.036 -6.915 4.699 1.00 86.19 166 TRP A C 1
ATOM 1270 O O . TRP A 1 166 ? -0.603 -6.173 3.816 1.00 86.19 166 TRP A O 1
ATOM 1280 N N . ALA A 1 167 ? -1.396 -8.178 4.452 1.00 85.94 167 ALA A N 1
ATOM 1281 C CA . ALA A 1 167 ? -1.340 -8.767 3.116 1.00 85.94 167 ALA A CA 1
ATOM 1282 C C . ALA A 1 167 ? -2.256 -8.024 2.127 1.00 85.94 167 ALA A C 1
ATOM 1284 O O . ALA A 1 167 ? -1.834 -7.716 1.008 1.00 85.94 167 ALA A O 1
ATOM 1285 N N . LEU A 1 168 ? -3.476 -7.677 2.548 1.00 87.06 168 LEU A N 1
ATOM 1286 C CA . LEU A 1 168 ? -4.432 -6.909 1.748 1.00 87.06 168 LEU A CA 1
ATOM 1287 C C . LEU A 1 168 ? -3.915 -5.498 1.456 1.00 87.06 168 LEU A C 1
ATOM 1289 O O . LEU A 1 168 ? -3.948 -5.070 0.305 1.00 87.06 168 LEU A O 1
ATOM 1293 N N . THR A 1 169 ? -3.338 -4.804 2.441 1.00 88.81 169 THR A N 1
ATOM 1294 C CA . THR A 1 169 ? -2.698 -3.496 2.218 1.00 88.81 169 THR A CA 1
ATOM 1295 C C . THR A 1 169 ? -1.552 -3.576 1.212 1.00 88.81 169 THR A C 1
ATOM 1297 O O . THR A 1 169 ? -1.503 -2.775 0.278 1.00 88.81 169 THR A O 1
ATOM 1300 N N . LEU A 1 170 ? -0.615 -4.515 1.383 1.00 89.38 170 LEU A N 1
ATOM 1301 C CA . LEU A 1 170 ? 0.525 -4.648 0.470 1.00 89.38 170 LEU A CA 1
ATOM 1302 C C . LEU A 1 170 ? 0.063 -4.985 -0.947 1.00 89.38 170 LEU A C 1
ATOM 1304 O O . LEU A 1 170 ? 0.618 -4.456 -1.913 1.00 89.38 170 LEU A O 1
ATOM 1308 N N . SER A 1 171 ? -0.973 -5.815 -1.068 1.00 88.44 171 SER A N 1
ATOM 1309 C CA . SER A 1 171 ? -1.613 -6.134 -2.343 1.00 88.44 171 SER A CA 1
ATOM 1310 C C . SER A 1 171 ? -2.254 -4.895 -2.962 1.00 88.44 171 SER A C 1
ATOM 1312 O O . SER A 1 171 ? -2.001 -4.614 -4.130 1.00 88.44 171 SER A O 1
ATOM 1314 N N . ALA A 1 172 ? -2.997 -4.105 -2.180 1.00 91.31 172 ALA A N 1
ATOM 1315 C CA . ALA A 1 172 ? -3.647 -2.886 -2.647 1.00 91.31 172 ALA A CA 1
ATOM 1316 C C . ALA A 1 172 ? -2.646 -1.847 -3.160 1.00 91.31 172 ALA A C 1
ATOM 1318 O O . ALA A 1 172 ? -2.786 -1.337 -4.271 1.00 91.31 172 ALA A O 1
ATOM 1319 N N . VAL A 1 173 ? -1.595 -1.581 -2.382 1.00 89.62 173 VAL A N 1
ATOM 1320 C CA . VAL A 1 173 ? -0.537 -0.629 -2.744 1.00 89.62 173 VAL A CA 1
ATOM 1321 C C . VAL A 1 173 ? 0.179 -1.088 -4.006 1.00 89.62 173 VAL A C 1
ATOM 1323 O O . VAL A 1 173 ? 0.361 -0.310 -4.940 1.00 89.62 173 VAL A O 1
ATOM 1326 N N . SER A 1 174 ? 0.563 -2.364 -4.053 1.00 89.25 174 SER A N 1
ATOM 1327 C CA . SER A 1 174 ? 1.292 -2.933 -5.184 1.00 89.25 174 SER A CA 1
ATOM 1328 C C . SER A 1 174 ? 0.440 -2.915 -6.454 1.00 89.25 174 SER A C 1
ATOM 1330 O O . SER A 1 174 ? 0.909 -2.467 -7.499 1.00 89.25 174 SER A O 1
ATOM 1332 N N . ALA A 1 175 ? -0.827 -3.323 -6.362 1.00 91.44 175 ALA A N 1
ATOM 1333 C CA . ALA A 1 175 ? -1.765 -3.327 -7.478 1.00 91.44 175 ALA A CA 1
ATOM 1334 C C . ALA A 1 175 ? -2.083 -1.905 -7.969 1.00 91.44 175 ALA A C 1
ATOM 1336 O O . ALA A 1 175 ? -2.090 -1.672 -9.176 1.00 91.44 175 ALA A O 1
ATOM 1337 N N . ALA A 1 176 ? -2.233 -0.922 -7.076 1.00 91.75 176 ALA A N 1
ATOM 1338 C CA . ALA A 1 176 ? -2.398 0.479 -7.465 1.00 91.75 176 ALA A CA 1
ATOM 1339 C C . ALA A 1 176 ? -1.148 1.034 -8.165 1.00 91.75 176 ALA A C 1
ATOM 1341 O O . ALA A 1 176 ? -1.254 1.656 -9.222 1.00 91.75 176 ALA A O 1
ATOM 1342 N N . LEU A 1 177 ? 0.053 0.771 -7.640 1.00 89.00 177 LEU A N 1
ATOM 1343 C CA . LEU A 1 177 ? 1.294 1.189 -8.298 1.00 89.00 177 LEU A CA 1
ATOM 1344 C C . LEU A 1 177 ? 1.419 0.575 -9.698 1.00 89.00 177 LEU A C 1
ATOM 1346 O O . LEU A 1 177 ? 1.772 1.287 -10.638 1.00 89.00 177 LEU A O 1
ATOM 1350 N N . VAL A 1 178 ? 1.068 -0.705 -9.864 1.00 89.50 178 VAL A N 1
ATOM 1351 C CA . VAL A 1 178 ? 1.012 -1.358 -11.182 1.00 89.50 178 VAL A CA 1
ATOM 1352 C C . VAL A 1 178 ? -0.046 -0.707 -12.072 1.00 89.50 178 VAL A C 1
ATOM 1354 O O . VAL A 1 178 ? 0.258 -0.394 -13.222 1.00 89.50 178 VAL A O 1
ATOM 1357 N N . ALA A 1 179 ? -1.246 -0.437 -11.551 1.00 90.19 179 ALA A N 1
ATOM 1358 C CA . ALA A 1 179 ? -2.336 0.171 -12.304 1.00 90.19 179 ALA A CA 1
ATOM 1359 C C . ALA A 1 179 ? -1.910 1.504 -12.930 1.00 90.19 179 ALA A C 1
ATOM 1361 O O . ALA A 1 179 ? -1.974 1.683 -14.146 1.00 90.19 179 ALA A O 1
ATOM 1362 N N . PHE A 1 180 ? -1.380 2.412 -12.111 1.00 87.88 180 PHE A N 1
ATOM 1363 C CA . PHE A 1 180 ? -0.952 3.737 -12.558 1.00 87.88 180 PHE A CA 1
ATOM 1364 C C . PHE A 1 180 ? 0.386 3.721 -13.309 1.00 87.88 180 PHE A C 1
ATOM 1366 O O . PHE A 1 180 ? 0.670 4.631 -14.091 1.00 87.88 180 PHE A O 1
ATOM 1373 N N . GLN A 1 181 ? 1.211 2.685 -13.133 1.00 85.25 181 GLN A N 1
ATOM 1374 C CA . GLN A 1 181 ? 2.394 2.471 -13.965 1.00 85.25 181 GLN A CA 1
ATOM 1375 C C . GLN A 1 181 ? 2.036 2.003 -15.379 1.00 85.25 181 GLN A C 1
ATOM 1377 O O . GLN A 1 181 ? 2.697 2.411 -16.336 1.00 85.25 181 GLN A O 1
ATOM 1382 N N . GLN A 1 182 ? 1.033 1.143 -15.517 1.00 87.25 182 GLN A N 1
ATOM 1383 C CA . GLN A 1 182 ? 0.635 0.564 -16.800 1.00 87.25 182 GLN A CA 1
ATOM 1384 C C . GLN A 1 182 ? -0.451 1.380 -17.503 1.00 87.25 182 GLN A C 1
ATOM 1386 O O . GLN A 1 182 ? -0.754 1.114 -18.663 1.00 87.25 182 GLN A O 1
ATOM 1391 N N . ALA A 1 183 ? -1.042 2.367 -16.826 1.00 86.06 183 ALA A N 1
ATOM 1392 C CA . ALA A 1 183 ? -2.034 3.237 -17.428 1.00 86.06 183 ALA A CA 1
ATOM 1393 C C . ALA A 1 183 ? -1.431 4.000 -18.623 1.00 86.06 183 ALA A C 1
ATOM 1395 O O . ALA A 1 183 ? -0.320 4.541 -18.508 1.00 86.06 183 ALA A O 1
ATOM 1396 N N . PRO A 1 184 ? -2.146 4.085 -19.761 1.00 80.69 184 PRO A N 1
ATOM 1397 C CA . PRO A 1 184 ? -1.678 4.755 -20.972 1.00 80.69 184 PRO A CA 1
ATOM 1398 C C . PRO A 1 184 ? -1.765 6.290 -20.855 1.00 80.69 184 PRO A C 1
ATOM 1400 O O . PRO A 1 184 ? -2.099 6.983 -21.810 1.00 80.69 184 PRO A O 1
ATOM 1403 N N . PHE A 1 185 ? -1.459 6.845 -19.679 1.00 76.88 185 PHE A N 1
ATOM 1404 C CA . PHE A 1 185 ? -1.304 8.283 -19.501 1.00 76.88 185 PHE A CA 1
ATOM 1405 C C . PHE A 1 185 ? -0.037 8.755 -20.219 1.00 76.88 185 PHE A C 1
ATOM 1407 O O . PHE A 1 185 ? 1.029 8.138 -20.089 1.00 76.88 185 PHE A O 1
ATOM 1414 N N . GLY A 1 186 ? -0.146 9.868 -20.948 1.00 60.22 186 GLY A N 1
ATOM 1415 C CA . GLY A 1 186 ? 0.984 10.493 -21.629 1.00 60.22 186 GLY A CA 1
ATOM 1416 C C . GLY A 1 186 ? 2.144 10.751 -20.666 1.00 60.22 186 GLY A C 1
ATOM 1417 O O . GLY A 1 186 ? 1.976 11.364 -19.612 1.00 60.22 186 GLY A O 1
ATOM 1418 N N . VAL A 1 187 ? 3.339 10.272 -21.019 1.00 62.50 187 VAL A N 1
ATOM 1419 C CA . VAL A 1 187 ? 4.544 10.485 -20.212 1.00 62.50 187 VAL A CA 1
ATOM 1420 C C . VAL A 1 187 ? 5.132 11.836 -20.583 1.00 62.50 187 VAL A C 1
ATOM 1422 O O . VAL A 1 187 ? 5.870 11.968 -21.554 1.00 62.50 187 VAL A O 1
ATOM 1425 N N . TRP A 1 188 ? 4.824 12.858 -19.799 1.00 60.06 188 TRP A N 1
ATOM 1426 C CA . TRP A 1 188 ? 5.513 14.138 -19.922 1.00 60.06 188 TRP A CA 1
ATOM 1427 C C . TRP A 1 188 ? 6.827 14.053 -19.144 1.00 60.06 188 TRP A C 1
ATOM 1429 O O . TRP A 1 188 ? 6.844 13.791 -17.935 1.00 60.06 188 TRP A O 1
ATOM 1439 N N . GLY A 1 189 ? 7.948 14.254 -19.834 1.00 59.59 189 GLY A N 1
ATOM 1440 C CA . GLY A 1 189 ? 9.271 14.199 -19.223 1.00 59.59 189 GLY A CA 1
ATOM 1441 C C . GLY A 1 189 ? 9.395 15.188 -18.062 1.00 59.59 189 GLY A C 1
ATOM 1442 O O . GLY A 1 189 ? 9.360 16.396 -18.255 1.00 59.59 189 GLY A O 1
ATOM 1443 N N . THR A 1 190 ? 9.557 14.691 -16.834 1.00 68.44 190 THR A N 1
ATOM 1444 C CA . THR A 1 190 ? 9.859 15.541 -15.673 1.00 68.44 190 THR A CA 1
ATOM 1445 C C . THR A 1 190 ? 11.371 15.706 -15.515 1.00 68.44 190 THR A C 1
ATOM 1447 O O . THR A 1 190 ? 12.096 14.710 -15.355 1.00 68.44 190 THR A O 1
ATOM 1450 N N . GLY A 1 191 ? 11.847 16.954 -15.490 1.00 77.56 191 GLY A N 1
ATOM 1451 C CA . GLY A 1 191 ? 13.251 17.293 -15.244 1.00 77.56 191 GLY A CA 1
ATOM 1452 C C . GLY A 1 191 ? 13.791 16.743 -13.913 1.00 77.56 191 GLY A C 1
ATOM 1453 O O . GLY A 1 191 ? 13.045 16.323 -13.025 1.00 77.56 191 GLY A O 1
ATOM 1454 N N . ARG A 1 192 ? 15.123 16.700 -13.751 1.00 80.62 192 ARG A N 1
ATOM 1455 C CA . ARG A 1 192 ? 15.770 16.190 -12.520 1.00 80.62 192 ARG A CA 1
ATOM 1456 C C . ARG A 1 192 ? 15.381 17.006 -11.279 1.00 80.62 192 ARG A C 1
ATOM 1458 O O . ARG A 1 192 ? 15.116 16.408 -10.241 1.00 80.62 192 ARG A O 1
ATOM 1465 N N . ARG A 1 193 ? 15.298 18.335 -11.410 1.00 81.38 193 ARG A N 1
ATOM 1466 C CA . ARG A 1 193 ? 14.898 19.257 -10.332 1.00 81.38 193 ARG A CA 1
ATOM 1467 C C . ARG A 1 193 ? 13.462 19.002 -9.873 1.00 81.38 193 ARG A C 1
ATOM 1469 O O . ARG A 1 193 ? 13.244 18.770 -8.692 1.00 81.38 193 ARG A O 1
ATOM 1476 N N . THR A 1 194 ? 12.514 18.930 -10.809 1.00 78.94 194 THR A N 1
ATOM 1477 C CA . THR A 1 194 ? 11.107 18.598 -10.524 1.00 78.94 194 THR A CA 1
ATOM 1478 C C . THR A 1 194 ? 10.989 17.271 -9.784 1.00 78.94 194 THR A C 1
ATOM 1480 O O . THR A 1 194 ? 10.226 17.159 -8.833 1.00 78.94 194 THR A O 1
ATOM 1483 N N . ARG A 1 195 ? 11.794 16.270 -10.164 1.00 77.06 195 ARG A N 1
ATOM 1484 C CA . ARG A 1 195 ? 11.791 14.978 -9.473 1.00 77.06 195 ARG A CA 1
ATOM 1485 C C . ARG A 1 195 ? 12.268 15.059 -8.025 1.00 77.06 195 ARG A C 1
ATOM 1487 O O . ARG A 1 195 ? 11.679 14.418 -7.164 1.00 77.06 195 ARG A O 1
ATOM 1494 N N . ALA A 1 196 ? 13.320 15.830 -7.759 1.00 80.62 196 ALA A N 1
ATOM 1495 C CA . ALA A 1 196 ? 13.806 16.036 -6.397 1.00 80.62 196 ALA A CA 1
ATOM 1496 C C . ALA A 1 196 ? 12.766 16.769 -5.535 1.00 80.62 196 ALA A C 1
ATOM 1498 O O . ALA A 1 196 ? 12.499 16.339 -4.418 1.00 80.62 196 ALA A O 1
ATOM 1499 N N . ILE A 1 197 ? 12.126 17.806 -6.087 1.00 82.94 197 ILE A N 1
ATOM 1500 C CA . ILE A 1 197 ? 11.064 18.560 -5.406 1.00 82.94 197 ILE A CA 1
ATOM 1501 C C . ILE A 1 197 ? 9.884 17.645 -5.073 1.00 82.94 197 ILE A C 1
ATOM 1503 O O . ILE A 1 197 ? 9.461 17.597 -3.928 1.00 82.94 197 ILE A O 1
ATOM 1507 N N . LEU A 1 198 ? 9.386 16.870 -6.039 1.00 81.69 198 LEU A N 1
ATOM 1508 C CA . LEU A 1 198 ? 8.263 15.957 -5.811 1.00 81.69 198 LEU A CA 1
ATOM 1509 C C . LEU A 1 198 ? 8.592 14.858 -4.790 1.00 81.69 198 LEU A C 1
ATOM 1511 O O . LEU A 1 198 ? 7.725 14.481 -4.011 1.00 81.69 198 LEU A O 1
ATOM 1515 N N . ALA A 1 199 ? 9.833 14.362 -4.757 1.00 81.56 199 ALA A N 1
ATOM 1516 C CA . ALA A 1 199 ? 10.264 13.415 -3.729 1.00 81.56 199 ALA A CA 1
ATOM 1517 C C . ALA A 1 199 ? 10.312 14.064 -2.334 1.00 81.56 199 ALA A C 1
ATOM 1519 O O . ALA A 1 199 ? 9.841 13.462 -1.373 1.00 81.56 199 ALA A O 1
ATOM 1520 N N . ALA A 1 200 ? 10.828 15.294 -2.229 1.00 86.19 200 ALA A N 1
ATOM 1521 C CA . ALA A 1 200 ? 10.840 16.050 -0.979 1.00 86.19 200 ALA A CA 1
ATOM 1522 C C . ALA A 1 200 ? 9.414 16.351 -0.490 1.00 86.19 200 ALA A C 1
ATOM 1524 O O . ALA A 1 200 ? 9.099 16.092 0.666 1.00 86.19 200 ALA A O 1
ATOM 1525 N N . LEU A 1 201 ? 8.532 16.805 -1.385 1.00 85.44 201 LEU A N 1
ATOM 1526 C CA . LEU A 1 201 ? 7.115 17.021 -1.091 1.00 85.44 201 LEU A CA 1
ATOM 1527 C C . LEU A 1 201 ? 6.414 15.724 -0.681 1.00 85.44 201 LEU A C 1
ATOM 1529 O O . LEU A 1 201 ? 5.634 15.743 0.259 1.00 85.44 201 LEU A O 1
ATOM 1533 N N . GLY A 1 202 ? 6.717 14.595 -1.328 1.00 85.56 202 GLY A N 1
ATOM 1534 C CA . GLY A 1 202 ? 6.206 13.284 -0.925 1.00 85.56 202 GLY A CA 1
ATOM 1535 C C . GLY A 1 202 ? 6.655 12.889 0.484 1.00 85.56 202 GLY A C 1
ATOM 1536 O O . GLY A 1 202 ? 5.841 12.427 1.277 1.00 85.56 202 GLY A O 1
ATOM 1537 N N . GLY A 1 203 ? 7.923 13.130 0.830 1.00 87.38 203 GLY A N 1
ATOM 1538 C CA . GLY A 1 203 ? 8.438 12.908 2.184 1.00 87.38 203 GLY A CA 1
ATOM 1539 C C . GLY A 1 203 ? 7.772 13.807 3.231 1.00 87.38 203 GLY A C 1
ATOM 1540 O O . GLY A 1 203 ? 7.359 13.320 4.281 1.00 87.38 203 GLY A O 1
ATOM 1541 N N . LEU A 1 204 ? 7.603 15.098 2.924 1.00 90.88 204 LEU A N 1
ATOM 1542 C CA . LEU A 1 204 ? 6.894 16.047 3.788 1.00 90.88 204 LEU A CA 1
ATOM 1543 C C . LEU A 1 204 ? 5.415 15.677 3.950 1.00 90.88 204 LEU A C 1
ATOM 1545 O O . LEU A 1 204 ? 4.904 15.716 5.063 1.00 90.88 204 LEU A O 1
ATOM 1549 N N . ALA A 1 205 ? 4.743 15.270 2.871 1.00 89.06 205 ALA A N 1
ATOM 1550 C CA . ALA A 1 205 ? 3.360 14.804 2.909 1.00 89.06 205 ALA A CA 1
ATOM 1551 C C . ALA A 1 205 ? 3.225 13.542 3.768 1.00 89.06 205 ALA A C 1
ATOM 1553 O O . ALA A 1 205 ? 2.332 13.467 4.607 1.00 89.06 205 ALA A O 1
ATOM 1554 N N . PHE A 1 206 ? 4.150 12.587 3.635 1.00 91.88 206 PHE A N 1
ATOM 1555 C CA . PHE A 1 206 ? 4.162 11.392 4.474 1.00 91.88 206 PHE A CA 1
ATOM 1556 C C . PHE A 1 206 ? 4.342 11.743 5.955 1.00 91.88 206 PHE A C 1
ATOM 1558 O O . PHE A 1 206 ? 3.550 11.308 6.787 1.00 91.88 206 PHE A O 1
ATOM 1565 N N . GLY A 1 207 ? 5.340 12.571 6.283 1.00 92.06 207 GLY A N 1
ATOM 1566 C CA . GLY A 1 207 ? 5.596 13.010 7.657 1.00 92.06 207 GLY A CA 1
ATOM 1567 C C . GLY A 1 207 ? 4.433 13.806 8.255 1.00 92.06 207 GLY A C 1
ATOM 1568 O O . GLY A 1 207 ? 4.010 13.533 9.376 1.00 92.06 207 GLY A O 1
ATOM 1569 N N . GLY A 1 208 ? 3.863 14.738 7.487 1.00 91.19 208 GLY A N 1
ATOM 1570 C CA . GLY A 1 208 ? 2.682 15.506 7.880 1.00 91.19 208 GLY A CA 1
ATOM 1571 C C . GLY A 1 208 ? 1.441 14.631 8.061 1.00 91.19 208 GLY A C 1
ATOM 1572 O O . GLY A 1 208 ? 0.706 14.812 9.025 1.00 91.19 208 GLY A O 1
ATOM 1573 N N . GLY A 1 209 ? 1.242 13.634 7.195 1.00 90.81 209 GLY A N 1
ATOM 1574 C CA . GLY A 1 209 ? 0.173 12.647 7.323 1.00 90.81 209 GLY A CA 1
ATOM 1575 C C . GLY A 1 209 ? 0.323 11.782 8.575 1.00 90.81 209 GLY A C 1
ATOM 1576 O O . GLY A 1 209 ? -0.633 11.641 9.332 1.00 90.81 209 GLY A O 1
ATOM 1577 N N . LEU A 1 210 ? 1.530 11.278 8.860 1.00 92.50 210 LEU A N 1
ATOM 1578 C CA . LEU A 1 210 ? 1.823 10.561 10.108 1.00 92.50 210 LEU A CA 1
ATOM 1579 C C . LEU A 1 210 ? 1.540 11.424 11.339 1.00 92.50 210 LEU A C 1
ATOM 1581 O O . LEU A 1 210 ? 0.920 10.954 12.292 1.00 92.50 210 LEU A O 1
ATOM 1585 N N . TRP A 1 211 ? 1.954 12.691 11.312 1.00 91.56 211 TRP A N 1
ATOM 1586 C CA . TRP A 1 211 ? 1.680 13.616 12.405 1.00 91.56 211 TRP A CA 1
ATOM 1587 C C . TRP A 1 211 ? 0.180 13.899 12.559 1.00 91.56 211 TRP A C 1
ATOM 1589 O O . TRP A 1 211 ? -0.336 13.873 13.675 1.00 91.56 211 TRP A O 1
ATOM 1599 N N . GLY A 1 212 ? -0.544 14.088 11.454 1.00 90.25 212 GLY A N 1
ATOM 1600 C CA . GLY A 1 212 ? -1.998 14.245 11.451 1.00 90.25 212 GLY A CA 1
ATOM 1601 C C . GLY A 1 212 ? -2.724 13.025 12.026 1.00 90.25 212 GLY A C 1
ATOM 1602 O O . GLY A 1 212 ? -3.638 13.180 12.835 1.00 90.25 212 GLY A O 1
ATOM 1603 N N . LEU A 1 213 ? -2.277 11.811 11.685 1.00 90.06 213 LEU A N 1
ATOM 1604 C CA . LEU A 1 213 ? -2.787 10.570 12.277 1.00 90.06 213 LEU A CA 1
ATOM 1605 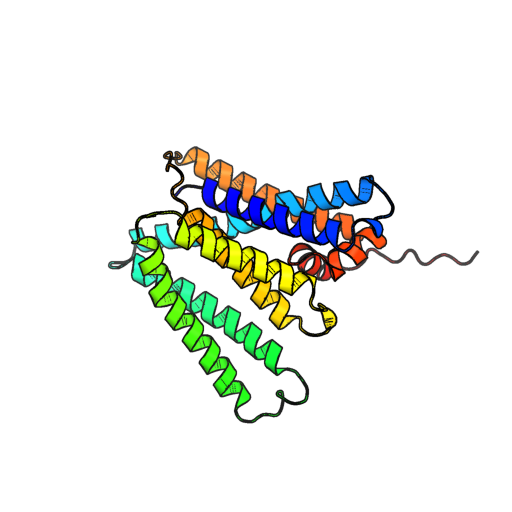C C . LEU A 1 213 ? -2.481 10.506 13.778 1.00 90.06 213 LEU A C 1
ATOM 1607 O O . LEU A 1 213 ? -3.376 10.232 14.574 1.00 90.06 213 LEU A O 1
ATOM 1611 N N . ALA A 1 214 ? -1.260 10.837 14.198 1.00 88.62 214 ALA A N 1
ATOM 1612 C CA . ALA A 1 214 ? -0.916 10.905 15.617 1.00 88.62 214 ALA A CA 1
ATOM 1613 C C . ALA A 1 214 ? -1.802 11.911 16.380 1.00 88.62 214 ALA A C 1
ATOM 1615 O O . ALA A 1 214 ? -2.275 11.610 17.477 1.00 88.62 214 ALA A O 1
ATOM 1616 N N . ALA A 1 215 ? -2.094 13.072 15.782 1.00 87.44 215 ALA A N 1
ATOM 1617 C CA . ALA A 1 215 ? -2.986 14.083 16.348 1.00 87.44 215 ALA A CA 1
ATOM 1618 C C . ALA A 1 215 ? -4.450 13.611 16.422 1.00 87.44 215 ALA A C 1
ATOM 1620 O O . ALA A 1 215 ? -5.132 13.886 17.410 1.00 87.44 215 ALA A O 1
ATOM 1621 N N . LEU A 1 216 ? -4.928 12.841 15.435 1.00 87.62 216 LEU A N 1
ATOM 1622 C CA . LEU A 1 216 ? -6.231 12.159 15.500 1.00 87.62 216 LEU A CA 1
ATOM 1623 C C . LEU A 1 216 ? -6.316 11.185 16.675 1.00 87.62 216 LEU A C 1
ATOM 1625 O O . LEU A 1 216 ? -7.393 10.990 17.230 1.00 87.62 216 LEU A O 1
ATOM 1629 N N . GLY A 1 217 ? -5.181 10.642 17.119 1.00 83.19 217 GLY A N 1
ATOM 1630 C CA . GLY A 1 217 ? -5.091 9.817 18.318 1.00 83.19 217 GLY A CA 1
ATOM 1631 C C . GLY A 1 217 ? -5.571 10.501 19.606 1.00 83.19 217 GLY A C 1
ATOM 1632 O O . GLY A 1 217 ? -5.850 9.792 20.573 1.00 83.19 217 GLY A O 1
ATOM 1633 N N . ALA A 1 218 ? -5.693 11.835 19.624 1.00 84.81 218 ALA A N 1
ATOM 1634 C CA . ALA A 1 218 ? -6.244 12.610 20.738 1.00 84.81 218 ALA A CA 1
ATOM 1635 C C . ALA A 1 218 ? -7.779 12.768 20.699 1.00 84.81 218 ALA A C 1
ATOM 1637 O O . ALA A 1 218 ? -8.358 13.219 21.685 1.00 84.81 218 ALA A O 1
ATOM 1638 N N . ALA A 1 219 ? -8.441 12.401 19.594 1.00 88.12 219 ALA A N 1
ATOM 1639 C CA . ALA A 1 219 ? -9.896 12.406 19.447 1.00 88.12 219 ALA A CA 1
ATOM 1640 C C . ALA A 1 219 ? -10.426 10.960 19.553 1.00 88.12 219 ALA A C 1
ATOM 1642 O O . ALA A 1 219 ? -10.283 10.198 18.595 1.00 88.12 219 ALA A O 1
ATOM 1643 N N . PRO A 1 220 ? -11.011 10.539 20.696 1.00 86.81 220 PRO A N 1
ATOM 1644 C CA . PRO A 1 220 ? -11.304 9.127 20.962 1.00 86.81 220 PRO A CA 1
ATOM 1645 C C . PRO A 1 220 ? -12.221 8.472 19.925 1.00 86.81 220 PRO A C 1
ATOM 1647 O O . PRO A 1 220 ? -11.961 7.345 19.509 1.00 86.81 220 PRO A O 1
ATOM 1650 N N . ASN A 1 221 ? -13.248 9.193 19.467 1.00 89.44 221 ASN A N 1
ATOM 1651 C CA . ASN A 1 221 ? -14.223 8.662 18.514 1.00 89.44 221 ASN A CA 1
ATOM 1652 C C . ASN A 1 221 ? -13.639 8.568 17.107 1.00 89.44 221 ASN A C 1
ATOM 1654 O O . ASN A 1 221 ? -13.674 7.498 16.506 1.00 89.44 221 ASN A O 1
ATOM 1658 N N . ALA A 1 222 ? -12.994 9.634 16.622 1.00 89.31 222 ALA A N 1
ATOM 1659 C CA . ALA A 1 222 ? -12.277 9.593 15.349 1.00 89.31 222 ALA A CA 1
ATOM 1660 C C . ALA A 1 222 ? -11.215 8.481 15.331 1.00 89.31 222 ALA A C 1
ATOM 1662 O O . ALA A 1 222 ? -11.104 7.743 14.356 1.00 89.31 222 ALA A O 1
ATOM 1663 N N . ARG A 1 223 ? -10.471 8.307 16.431 1.00 91.12 223 ARG A N 1
ATOM 1664 C CA . ARG A 1 223 ? -9.495 7.224 16.578 1.00 91.12 223 ARG A CA 1
ATOM 1665 C C . ARG A 1 223 ? -10.153 5.854 16.467 1.00 91.12 223 ARG A C 1
ATOM 1667 O O . ARG A 1 223 ? -9.646 5.026 15.719 1.00 91.12 223 ARG A O 1
ATOM 1674 N N . PHE A 1 224 ? -11.247 5.618 17.189 1.00 90.00 224 PHE A N 1
ATOM 1675 C CA . PHE A 1 224 ? -11.976 4.352 17.134 1.00 90.00 224 PHE A CA 1
ATOM 1676 C C . PHE A 1 224 ? -12.448 4.040 15.709 1.00 90.00 224 PHE A C 1
ATOM 1678 O O . PHE A 1 224 ? -12.147 2.971 15.183 1.00 90.00 224 PHE A O 1
ATOM 1685 N N . VAL A 1 225 ? -13.098 5.003 15.050 1.00 91.38 225 VAL A N 1
ATOM 1686 C CA . VAL A 1 225 ? -13.593 4.846 13.675 1.00 91.38 225 VAL A CA 1
ATOM 1687 C C . VAL A 1 225 ? -12.462 4.511 12.709 1.00 91.38 225 VAL A C 1
ATOM 1689 O O . VAL A 1 225 ? -12.564 3.557 11.939 1.00 91.38 225 VAL A O 1
ATOM 1692 N N . VAL A 1 226 ? -11.366 5.267 12.768 1.00 91.69 226 VAL A N 1
ATOM 1693 C CA . VAL A 1 226 ? -10.224 5.077 11.870 1.00 91.69 226 VAL A CA 1
ATOM 1694 C C . VAL A 1 226 ? -9.527 3.743 12.146 1.00 91.69 226 VAL A C 1
ATOM 1696 O O . VAL A 1 226 ? -9.214 3.031 11.200 1.00 91.69 226 VAL A O 1
ATOM 1699 N N . GLN A 1 227 ? -9.326 3.351 13.406 1.00 90.38 227 GLN A N 1
ATOM 1700 C CA . GLN A 1 227 ? -8.684 2.074 13.751 1.00 90.38 227 GLN A CA 1
ATOM 1701 C C . GLN A 1 227 ? -9.496 0.850 13.319 1.00 90.38 227 GLN A C 1
ATOM 1703 O O . GLN A 1 227 ? -8.908 -0.138 12.887 1.00 90.38 227 GLN A O 1
ATOM 1708 N N . GLU A 1 228 ? -10.822 0.914 13.426 1.00 87.00 228 GLU A N 1
ATOM 1709 C CA . GLU A 1 228 ? -11.696 -0.210 13.084 1.00 87.00 228 GLU A CA 1
ATOM 1710 C C . GLU A 1 228 ? -11.982 -0.311 11.583 1.00 87.00 228 GLU A C 1
ATOM 1712 O O . GLU A 1 228 ? -12.228 -1.406 11.084 1.00 87.00 228 GLU A O 1
ATOM 1717 N N . ARG A 1 229 ? -11.993 0.816 10.855 1.00 88.69 229 ARG A N 1
ATOM 1718 C CA . ARG A 1 229 ? -12.517 0.857 9.477 1.00 88.69 229 ARG A CA 1
ATOM 1719 C C . ARG A 1 229 ? -11.526 1.285 8.415 1.00 88.69 229 ARG A C 1
ATOM 1721 O O . ARG A 1 229 ? -11.755 0.972 7.251 1.00 88.69 229 ARG A O 1
ATOM 1728 N N . ALA A 1 230 ? -10.472 2.019 8.765 1.00 89.75 230 ALA A N 1
ATOM 1729 C CA . ALA A 1 230 ? -9.549 2.537 7.767 1.00 89.75 230 ALA A CA 1
ATOM 1730 C C . ALA A 1 230 ? -8.454 1.502 7.458 1.00 89.75 230 ALA A C 1
ATOM 1732 O O . ALA A 1 230 ? -7.661 1.183 8.351 1.00 89.75 230 ALA A O 1
ATOM 1733 N N . PRO A 1 231 ? -8.363 1.007 6.207 1.00 87.56 231 PRO A N 1
ATOM 1734 C CA . PRO A 1 231 ? -7.462 -0.071 5.845 1.00 87.56 231 PRO A CA 1
ATOM 1735 C C . PRO A 1 231 ? -6.010 0.139 6.255 1.00 87.56 231 PRO A C 1
ATOM 1737 O O . PRO A 1 231 ? -5.441 -0.688 6.960 1.00 87.56 231 PRO A O 1
ATOM 1740 N N . LEU A 1 232 ? -5.372 1.237 5.843 1.00 88.81 232 LEU A N 1
ATOM 1741 C CA . LEU A 1 232 ? -3.958 1.459 6.155 1.00 88.81 232 LEU A CA 1
ATOM 1742 C C . LEU A 1 232 ? -3.777 2.458 7.286 1.00 88.81 232 LEU A C 1
ATOM 1744 O O . LEU A 1 232 ? -2.989 2.220 8.203 1.00 88.81 232 LEU A O 1
ATOM 1748 N N . THR A 1 233 ? -4.504 3.571 7.243 1.00 91.19 233 THR A N 1
ATOM 1749 C CA . THR A 1 233 ? -4.339 4.619 8.256 1.00 91.19 233 THR A CA 1
ATOM 1750 C C . THR A 1 233 ? -4.769 4.153 9.644 1.00 91.19 233 THR A C 1
ATOM 1752 O O . THR A 1 233 ? -4.124 4.528 10.623 1.00 91.19 233 THR A O 1
ATOM 1755 N N . GLY A 1 234 ? -5.755 3.256 9.744 1.00 88.25 234 GLY A N 1
ATOM 1756 C CA . GLY A 1 234 ? -6.161 2.614 10.996 1.00 88.25 234 GLY A CA 1
ATOM 1757 C C . GLY A 1 234 ? -5.052 1.780 11.628 1.00 88.25 234 GLY A C 1
ATOM 1758 O O . GLY A 1 234 ? -4.782 1.905 12.823 1.00 88.25 234 GLY A O 1
ATOM 1759 N N . LYS A 1 235 ? -4.331 0.999 10.813 1.00 88.81 235 LYS A N 1
ATOM 1760 C CA . LYS A 1 235 ? -3.184 0.183 11.251 1.00 88.81 235 LYS A CA 1
ATOM 1761 C C . LYS A 1 235 ? -2.034 1.039 11.758 1.00 88.81 235 LYS A C 1
ATOM 1763 O O . LYS A 1 235 ? -1.472 0.759 12.812 1.00 88.81 235 LYS A O 1
ATOM 1768 N N . VAL A 1 236 ? -1.701 2.094 11.018 1.00 89.56 236 VAL A N 1
ATOM 1769 C CA . VAL A 1 236 ? -0.645 3.033 11.415 1.00 89.56 236 VAL A CA 1
ATOM 1770 C C . VAL A 1 236 ? -1.030 3.748 12.708 1.00 89.56 236 VAL A C 1
ATOM 1772 O O . VAL A 1 236 ? -0.214 3.862 13.619 1.00 89.56 236 VAL A O 1
ATOM 1775 N N . LEU A 1 237 ? -2.293 4.157 12.836 1.00 89.31 237 LEU A N 1
ATOM 1776 C CA . LEU A 1 237 ? -2.809 4.777 14.051 1.00 89.31 237 LEU A CA 1
ATOM 1777 C C . LEU A 1 237 ? -2.796 3.821 15.255 1.00 89.31 237 LEU A C 1
ATOM 1779 O O . LEU A 1 237 ? -2.621 4.265 16.389 1.00 89.31 237 LEU A O 1
ATOM 1783 N N . ALA A 1 238 ? -2.960 2.513 15.040 1.00 86.50 238 ALA A N 1
ATOM 1784 C CA . ALA A 1 238 ? -2.877 1.500 16.095 1.00 86.50 238 ALA A CA 1
ATOM 1785 C C . ALA A 1 238 ? -1.483 1.395 16.737 1.00 86.50 238 ALA A C 1
ATOM 1787 O O . ALA A 1 238 ? -1.383 0.978 17.890 1.00 86.50 238 ALA A O 1
ATOM 1788 N N . TRP A 1 239 ? -0.422 1.817 16.043 1.00 83.81 239 TRP A N 1
ATOM 1789 C CA . TRP A 1 239 ? 0.937 1.849 16.595 1.00 83.81 239 TRP A CA 1
ATOM 1790 C C . TRP A 1 239 ? 1.207 3.058 17.492 1.00 83.81 239 TRP A C 1
ATOM 1792 O O . TRP A 1 239 ? 2.193 3.060 18.227 1.00 83.81 239 TRP A O 1
ATOM 1802 N N . TRP A 1 240 ? 0.344 4.077 17.467 1.00 83.88 240 TRP A N 1
ATOM 1803 C CA . TRP A 1 240 ? 0.516 5.255 18.308 1.00 83.88 240 TRP A CA 1
ATOM 1804 C C . TRP A 1 240 ? -0.191 5.070 19.656 1.00 83.88 240 TRP A C 1
ATOM 1806 O O . TRP A 1 240 ? -1.394 4.776 19.670 1.00 83.88 240 TRP A O 1
ATOM 1816 N N . PRO A 1 241 ? 0.482 5.269 20.806 1.00 73.62 241 PRO A N 1
ATOM 1817 C CA . PRO A 1 241 ? -0.172 5.168 22.105 1.00 73.62 241 PRO A CA 1
ATOM 1818 C C . PRO A 1 241 ? -1.364 6.131 22.185 1.00 73.62 241 PRO A C 1
ATOM 1820 O O . PRO A 1 241 ? -1.341 7.235 21.636 1.00 73.62 241 PRO A O 1
ATOM 1823 N N . ALA A 1 242 ? -2.447 5.697 22.834 1.00 71.56 242 ALA A N 1
ATOM 1824 C CA . ALA A 1 242 ? -3.511 6.623 23.209 1.00 71.56 242 ALA A CA 1
ATOM 1825 C C . ALA A 1 242 ? -2.895 7.699 24.110 1.00 71.56 242 ALA A C 1
ATOM 1827 O O . ALA A 1 242 ? -2.117 7.364 25.006 1.00 71.56 242 ALA A O 1
ATOM 1828 N N . GLY A 1 243 ? -3.197 8.975 23.839 1.00 65.88 243 GLY A N 1
ATOM 1829 C CA . GLY A 1 243 ? -2.692 10.087 24.646 1.00 65.88 243 GLY A CA 1
ATOM 1830 C C . GLY A 1 243 ? -2.954 9.854 26.140 1.00 65.88 243 GLY A C 1
ATOM 1831 O O . GLY A 1 243 ? -3.843 9.065 26.483 1.00 65.88 243 GLY A O 1
ATOM 1832 N N . PRO A 1 244 ? -2.185 10.497 27.040 1.00 61.94 244 PRO A N 1
ATOM 1833 C CA . PRO A 1 244 ? -2.292 10.260 28.473 1.00 61.94 244 PRO A CA 1
ATOM 1834 C C . PRO A 1 244 ? -3.757 10.342 28.890 1.00 61.94 244 PRO A C 1
ATOM 1836 O O . PRO A 1 244 ? -4.397 11.382 28.720 1.00 61.94 244 PRO A O 1
ATOM 1839 N N . ARG A 1 245 ? -4.297 9.224 29.402 1.00 58.88 245 ARG A N 1
ATOM 1840 C CA . ARG A 1 245 ? -5.621 9.204 30.024 1.00 58.88 245 ARG A CA 1
ATOM 1841 C C . ARG A 1 245 ? -5.548 10.255 31.117 1.00 58.88 245 ARG A C 1
ATOM 1843 O O . ARG A 1 245 ? -4.877 10.023 32.123 1.00 58.88 245 ARG A O 1
ATOM 1850 N N . ARG A 1 246 ? -6.162 11.425 30.904 1.00 57.72 246 ARG A N 1
ATOM 1851 C CA . ARG A 1 246 ? -6.374 12.389 31.980 1.00 57.72 246 ARG A CA 1
ATOM 1852 C C . ARG A 1 246 ? -7.146 11.604 33.026 1.00 57.72 246 ARG A C 1
ATOM 1854 O O . ARG A 1 246 ? -8.322 11.320 32.826 1.00 57.72 246 ARG A O 1
ATOM 1861 N N . ARG A 1 247 ? -6.450 11.139 34.068 1.00 53.34 247 ARG A N 1
ATOM 1862 C CA . ARG A 1 247 ? -7.090 10.533 35.227 1.00 53.34 247 ARG A CA 1
ATOM 1863 C C . ARG A 1 247 ? -8.040 11.615 35.699 1.00 53.34 247 ARG A C 1
ATOM 1865 O O . ARG A 1 247 ? -7.570 12.681 36.097 1.00 53.34 247 ARG A O 1
ATOM 1872 N N . ALA A 1 248 ? -9.339 11.391 35.522 1.00 55.31 248 ALA A N 1
ATOM 1873 C CA . ALA A 1 248 ? -10.339 12.237 36.131 1.00 55.31 248 ALA A CA 1
ATOM 1874 C C . ALA A 1 248 ? -9.959 12.274 37.610 1.00 55.31 248 ALA A C 1
ATOM 1876 O O . ALA A 1 248 ? -9.944 11.236 38.273 1.00 55.31 248 ALA A O 1
ATOM 1877 N N . ARG A 1 249 ? -9.484 13.431 38.079 1.00 53.62 249 ARG A N 1
ATOM 1878 C CA . ARG A 1 249 ? -9.335 13.652 39.508 1.00 53.62 249 ARG A CA 1
ATOM 1879 C C . ARG A 1 249 ? -10.764 13.583 40.019 1.00 53.62 249 ARG A C 1
ATOM 1881 O O . ARG A 1 249 ? -11.559 14.447 39.666 1.00 53.62 249 ARG A O 1
ATOM 1888 N N . ALA A 1 250 ? -11.088 12.496 40.710 1.00 56.56 250 ALA A N 1
ATOM 1889 C CA . ALA A 1 250 ? -12.298 12.423 41.502 1.00 56.56 250 ALA A CA 1
ATOM 1890 C C . ALA A 1 250 ? -12.211 13.584 42.498 1.00 56.56 250 ALA A C 1
ATOM 1892 O O . ALA A 1 250 ? -11.296 13.616 43.322 1.00 56.56 250 ALA A O 1
ATOM 1893 N N . SER A 1 251 ? -13.051 14.592 42.279 1.00 66.75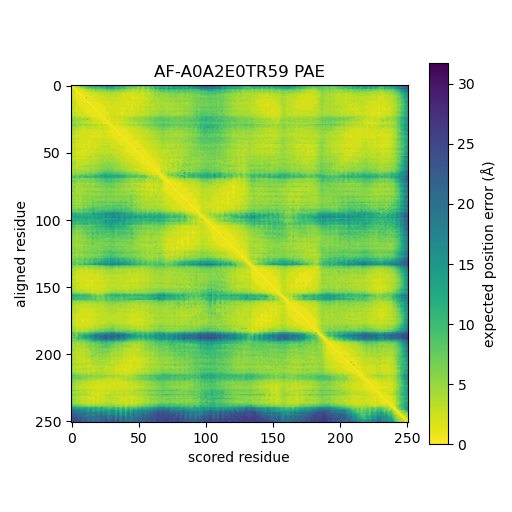 251 SER A N 1
ATOM 1894 C CA . SER A 1 251 ? -13.362 15.647 43.238 1.00 66.75 251 SER A CA 1
ATOM 1895 C C . SER A 1 251 ? -14.482 15.162 44.137 1.00 66.75 251 SER A C 1
ATOM 1897 O O . SER A 1 251 ? -15.461 14.648 43.545 1.00 66.75 251 SER A O 1
#

pLDDT: mean 86.19, std 8.41, range [53.34, 96.38]

Secondary structure (DSSP, 8-state):
--SHHHHHHHHHHHHHHHHHHHHHHGGG-SSHHHHHHHHHHHHHHHHHHHHHHHHHHHHHHHHHHHH-SSHHHHHHHHHHHHHHHHHHHHHHHHTTSHHHHT-TTHHHHHHHHHHHHHHHHHHHHHHHHHS---SSHHHHHHHHHHHHHHHHHHHS-TTT-HHHHHHHHHHHHHHHHHHHHHS--------HHHHHHHHHHHHHHHHHHHHHHHHHTTSHHHHHHHHHH-TTHHHHHHTSPPPP-------

Sequence (251 aa):
MDLRRPLFAGLGLAAVELVLVFALAGDLFLTSTERWRFVLASLPFWIGFAALAWAFVASADRIFRRRASHPSRALGRLLGLIAGVAVGVLAWSATAGRRLRDASWRELAVVGVAIVAALVVTKLAPWLRDRRPVGWWLPAASALVAVGALVVDATVLLRLYPAVHWALTLSAVSAALVAFQQAPFGVWGTGRRTRAILAALGGLAFGGGLWGLAALGAAPNARFVVQERAPLTGKVLAWWPAGPRRRARAS

Radius of gyration: 19.86 Å; Cα contacts (8 Å, |Δi|>4): 328; chains: 1; bounding box: 48×49×68 Å

Nearest PDB structures (foldseek):
  8wg3-assembly1_A  TM=2.137E-01  e=2.317E+00  Mus musculus
  8wvg-assembly1_A  TM=1.686E-01  e=6.996E+00  Homo sapiens

Solvent-accessible surface area (backbone atoms only — not comparable to full-atom values): 12745 Å² total; per-residue (Å²): 134,67,69,61,35,28,38,51,24,8,47,52,52,28,51,51,42,53,51,51,30,46,76,76,43,45,84,60,39,92,43,73,65,51,52,50,49,50,52,66,9,45,43,33,23,31,23,8,48,33,31,48,58,45,51,49,54,55,48,52,44,55,52,27,63,75,73,41,98,53,27,51,59,53,45,7,46,54,52,4,50,54,43,14,54,52,45,25,54,33,42,48,56,62,36,62,45,84,83,42,55,77,40,89,59,42,67,59,51,25,52,48,53,9,49,52,45,15,53,52,36,29,56,45,48,33,51,64,67,76,48,74,60,74,63,58,66,65,18,51,53,24,38,49,50,15,52,50,26,44,52,53,38,38,71,46,63,59,92,81,42,58,35,60,44,52,52,26,48,54,48,18,54,51,24,22,44,49,11,41,66,32,37,74,65,84,85,69,88,66,53,75,65,58,50,53,51,53,51,51,52,18,52,50,26,26,54,51,8,51,50,36,40,56,57,41,42,70,37,68,51,51,34,50,51,34,48,65,33,24,57,60,64,7,56,60,44,68,74,50,75,71,56,83,76,75,72,76,76,86,126